Protein AF-A0AAD8EHU1-F1 (afdb_monomer)

Organism: Diploptera punctata (NCBI:txid6984)

Nearest PDB structures (foldseek):
  8otz-assembly1_DQ  TM=2.395E-01  e=2.521E+00  Bos taurus
  8iyj-assembly1_R4  TM=2.703E-01  e=5.498E+00  Mus musculus

Solvent-accessible surface area (backbone atoms only — not comparable to full-atom values): 14787 Å² total; per-residue (Å²): 110,66,68,57,54,54,51,50,50,51,51,48,40,50,49,54,50,50,48,50,65,75,42,40,70,58,56,51,46,49,50,48,58,62,65,72,56,69,76,79,88,59,89,48,67,70,60,44,51,51,47,53,50,53,45,51,51,50,52,50,51,49,53,51,51,47,49,50,53,51,50,52,52,51,51,53,51,49,51,61,66,43,48,40,54,51,52,50,49,52,50,61,68,64,50,81,55,93,70,57,73,71,54,58,75,69,57,84,59,81,74,90,55,62,96,64,98,73,92,64,103,58,76,53,85,42,87,66,48,32,61,53,54,51,52,49,51,53,52,53,50,51,51,50,50,51,53,40,50,53,52,51,45,54,52,52,50,52,54,49,53,51,51,46,53,50,51,46,52,51,55,51,49,55,50,50,51,50,53,52,52,52,51,52,52,53,51,51,55,51,50,56,47,52,57,51,56,54,54,56,55,60,75,68,58,89,67,80,97,78,78,90,76,84,91,78,85,82,77,86,59,80,46,74,60,60,59,49,47,54,50,48,51,54,49,51,54,49,50,52,49,49,54,48,52,51,49,51,53,50,64,71,73,107

Mean predicted aligned error: 14.24 Å

Foldseek 3Di:
DVQVVVVVVLVVLVVLLVVCVVCVVVLVVLVCLLPVDPDQPDPDPVLVVVLVVLVVVLVVVLVVVLVVLVVVLVVVLVCLLCVLVVVVVVVVVVCVPPPCPVVVVVPPDQDSRASDRDDDPDDCVDPPSVVVVRVVVSVVVVVSSVSSSVSVSSVVVSVSSLVSLVVSLVSLVVVLVVVVVVVVVVVVVVVVVVVVVVVVCVVVPPDDDDDDDPPPDPPPDPPPVNVVVVNVVSVVSSVVSVVSSVVSVVSSVD

Sequence (254 aa):
MEDLFLTLGFVMCYWEGAYMKIKKEHVWRIFGILDSKPLPNVRNNKLKEIHIKDIKEVMSQCKFISWFIFLSVNVGTLMWAIFPLVNLTIHKFSENSEQEDDELRKANKPWPYLMYIIWVPYDATTMPMYAVTYAIQVLVYFTASLYNTASNIVFINLILHATGKFKIVESSFLFIEEILRRNKSTYGRKMDKIYRDEEISIEDGENDLNNRIDMQNIDDFPSNEEISIDKRIANTEMEHFLIECIKQHQEAIA

Radius of gyration: 35.66 Å; Cα contacts (8 Å, |Δi|>4): 72; chains: 1; bounding box: 83×34×109 Å

InterPro domains:
  IPR004117 Olfactory receptor, insect [PF02949] (2-252)
  IPR004117 Olfactory receptor, insect [PTHR21137] (7-252)

Structure (mmCIF, N/CA/C/O backbone):
data_AF-A0AAD8EHU1-F1
#
_entry.id   AF-A0AAD8EHU1-F1
#
loop_
_atom_site.group_PDB
_atom_site.id
_atom_site.type_symbol
_atom_site.label_atom_id
_atom_site.label_alt_id
_atom_site.label_comp_id
_atom_site.label_asym_id
_atom_site.label_entity_id
_atom_site.label_seq_id
_atom_site.pdbx_PDB_ins_code
_atom_site.Cartn_x
_atom_site.Cartn_y
_atom_site.Cartn_z
_atom_site.occupancy
_atom_site.B_iso_or_equiv
_atom_site.auth_seq_id
_atom_site.auth_comp_id
_atom_site.auth_asym_id
_atom_site.auth_atom_id
_atom_site.pdbx_PDB_model_num
ATOM 1 N N . MET A 1 1 ? 26.499 -9.600 -8.992 1.00 66.25 1 MET A N 1
ATOM 2 C CA . MET A 1 1 ? 25.657 -9.626 -7.769 1.00 66.25 1 MET A CA 1
ATOM 3 C C . MET A 1 1 ? 24.459 -8.696 -7.903 1.00 66.25 1 MET A C 1
ATOM 5 O O . MET A 1 1 ? 23.374 -9.096 -7.506 1.00 66.25 1 MET A O 1
ATOM 9 N N . GLU A 1 2 ? 24.623 -7.517 -8.502 1.00 73.44 2 GLU A N 1
ATOM 10 C CA . GLU A 1 2 ? 23.536 -6.553 -8.749 1.00 73.44 2 GLU A CA 1
ATOM 11 C C . GLU A 1 2 ? 22.376 -7.147 -9.569 1.00 73.44 2 GLU A C 1
ATOM 13 O O . GLU A 1 2 ? 21.223 -7.048 -9.152 1.00 73.44 2 GLU A O 1
ATOM 18 N N . ASP A 1 3 ? 22.674 -7.893 -10.638 1.00 78.44 3 ASP A N 1
ATOM 19 C CA . ASP A 1 3 ? 21.645 -8.551 -11.462 1.00 78.44 3 ASP A CA 1
ATOM 20 C C . ASP A 1 3 ? 20.794 -9.563 -10.681 1.00 78.44 3 ASP A C 1
ATOM 22 O O . ASP A 1 3 ? 19.592 -9.688 -10.914 1.00 78.44 3 ASP A O 1
ATOM 26 N N . LEU A 1 4 ? 21.398 -10.273 -9.719 1.00 83.69 4 LEU A N 1
ATOM 27 C CA . LEU A 1 4 ? 20.685 -11.238 -8.880 1.00 83.69 4 LEU A CA 1
ATOM 28 C C . LEU A 1 4 ? 19.693 -10.523 -7.959 1.00 83.69 4 LEU A C 1
ATOM 30 O O . LEU A 1 4 ? 18.564 -10.980 -7.805 1.00 83.69 4 LEU A O 1
ATOM 34 N N . PHE A 1 5 ? 20.105 -9.394 -7.377 1.00 83.19 5 PHE A N 1
ATOM 35 C CA . PHE A 1 5 ? 19.251 -8.591 -6.508 1.00 83.19 5 PHE A CA 1
ATOM 36 C C . PHE A 1 5 ? 18.060 -8.006 -7.277 1.00 83.19 5 PHE A C 1
ATOM 38 O O . PHE A 1 5 ? 16.921 -8.123 -6.826 1.00 83.19 5 PHE A O 1
ATOM 45 N N . LEU A 1 6 ? 18.301 -7.453 -8.470 1.00 81.75 6 LEU A N 1
ATOM 46 C CA . LEU A 1 6 ? 17.240 -6.919 -9.328 1.00 81.75 6 LEU A CA 1
ATOM 47 C C . LEU A 1 6 ? 16.272 -8.013 -9.786 1.00 81.75 6 LEU A C 1
ATOM 49 O O . LEU A 1 6 ? 15.057 -7.841 -9.694 1.00 81.75 6 LEU A O 1
ATOM 53 N N . THR 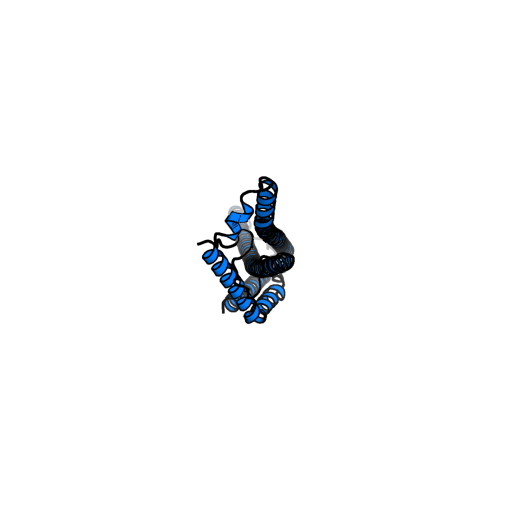A 1 7 ? 16.798 -9.160 -10.220 1.00 85.19 7 THR A N 1
ATOM 54 C CA . THR A 1 7 ? 15.973 -10.299 -10.645 1.00 85.19 7 THR A CA 1
ATOM 55 C C . THR A 1 7 ? 15.109 -10.810 -9.496 1.00 85.19 7 THR A C 1
ATOM 57 O O . THR A 1 7 ? 13.912 -11.026 -9.676 1.00 85.19 7 THR A O 1
ATOM 60 N N . LEU A 1 8 ? 15.682 -10.949 -8.296 1.00 87.62 8 LEU A N 1
ATOM 61 C CA . LEU A 1 8 ? 14.935 -11.347 -7.105 1.00 87.62 8 LEU A CA 1
ATOM 62 C C . LEU A 1 8 ? 13.839 -10.328 -6.765 1.00 87.62 8 LEU A C 1
ATOM 64 O O . LEU A 1 8 ? 12.710 -10.725 -6.484 1.00 87.62 8 LEU A O 1
ATOM 68 N N . GLY A 1 9 ? 14.146 -9.031 -6.852 1.00 85.56 9 GLY A N 1
ATOM 69 C CA . GLY A 1 9 ? 13.176 -7.956 -6.646 1.00 85.56 9 GLY A CA 1
ATOM 70 C C . GLY A 1 9 ? 11.991 -8.039 -7.611 1.00 85.56 9 GLY A C 1
ATOM 71 O O . GLY A 1 9 ? 10.842 -7.940 -7.182 1.00 85.56 9 GLY A O 1
ATOM 72 N N . PHE A 1 10 ? 12.240 -8.304 -8.896 1.00 84.38 10 PHE A N 1
ATOM 73 C CA . PHE A 1 10 ? 11.170 -8.507 -9.877 1.00 84.38 10 PHE A CA 1
ATOM 74 C C . PHE A 1 10 ? 10.346 -9.761 -9.615 1.00 84.38 10 PHE A C 1
ATOM 76 O O . PHE A 1 10 ? 9.123 -9.714 -9.739 1.00 84.38 10 PHE A O 1
ATOM 83 N N . VAL A 1 11 ? 10.993 -10.867 -9.241 1.00 89.06 11 VAL A N 1
ATOM 84 C CA . VAL A 1 11 ? 10.292 -12.106 -8.881 1.00 89.06 11 VAL A CA 1
ATOM 85 C C . VAL A 1 11 ? 9.389 -11.871 -7.671 1.00 89.06 11 VAL A C 1
ATOM 87 O O . VAL A 1 11 ? 8.236 -12.292 -7.704 1.00 89.06 11 VAL A O 1
ATOM 90 N N . MET A 1 12 ? 9.861 -11.149 -6.650 1.00 88.00 12 MET A N 1
ATOM 91 C CA . MET A 1 12 ? 9.038 -10.773 -5.496 1.00 88.00 12 MET A CA 1
ATOM 92 C C . MET A 1 12 ? 7.858 -9.886 -5.904 1.00 88.00 12 MET A C 1
ATOM 94 O O . MET A 1 12 ? 6.721 -10.231 -5.598 1.00 88.00 12 MET A O 1
ATOM 98 N N . CYS A 1 13 ? 8.093 -8.824 -6.685 1.00 86.00 13 CYS A N 1
ATOM 99 C CA . CYS A 1 13 ? 7.019 -7.945 -7.161 1.00 86.00 13 CYS A CA 1
ATOM 100 C C . CYS A 1 13 ? 5.973 -8.710 -7.990 1.00 86.00 13 CYS A C 1
ATOM 102 O O . CYS A 1 13 ? 4.770 -8.480 -7.864 1.00 86.00 13 CYS A O 1
ATOM 104 N N . TYR A 1 14 ? 6.419 -9.632 -8.850 1.00 87.56 14 TYR A N 1
ATOM 105 C CA . TYR A 1 14 ? 5.526 -10.462 -9.655 1.00 87.56 14 TYR A CA 1
ATOM 106 C C . TYR A 1 14 ? 4.741 -11.448 -8.788 1.00 87.56 14 TYR A C 1
ATOM 108 O O . TYR A 1 14 ? 3.546 -11.638 -9.007 1.00 87.56 14 TYR A O 1
ATOM 116 N N . TRP A 1 15 ? 5.391 -12.052 -7.793 1.00 91.88 15 TRP A N 1
ATOM 117 C CA . TRP A 1 15 ? 4.756 -12.965 -6.849 1.00 91.88 15 TRP A CA 1
ATOM 118 C C . TRP A 1 15 ? 3.677 -12.264 -6.020 1.00 91.88 15 TRP A C 1
ATOM 120 O O . TRP A 1 15 ? 2.547 -12.746 -5.954 1.00 91.88 15 TRP A O 1
ATOM 130 N N . GLU A 1 16 ? 3.988 -11.098 -5.453 1.00 87.75 16 GLU A N 1
ATOM 131 C CA . GLU A 1 16 ? 3.037 -10.251 -4.724 1.00 87.75 16 GLU A CA 1
ATOM 132 C C . GLU A 1 16 ? 1.873 -9.835 -5.626 1.00 87.75 16 GLU A C 1
ATOM 134 O O . GLU A 1 16 ? 0.705 -9.933 -5.239 1.00 87.75 16 GLU A O 1
ATOM 139 N N . GLY A 1 17 ? 2.178 -9.454 -6.870 1.00 85.69 17 GLY A N 1
ATOM 140 C CA . GLY A 1 17 ? 1.161 -9.084 -7.840 1.00 85.69 17 GLY A CA 1
ATOM 141 C C . GLY A 1 17 ? 0.232 -10.230 -8.227 1.00 85.69 17 GLY A C 1
ATOM 142 O O . GLY A 1 17 ? -0.993 -10.076 -8.257 1.00 85.69 17 GLY A O 1
ATOM 143 N N . ALA A 1 18 ? 0.798 -11.410 -8.467 1.00 89.00 18 ALA A N 1
ATOM 144 C CA . ALA A 1 18 ? 0.040 -12.622 -8.738 1.00 89.00 18 ALA A CA 1
ATOM 145 C C . ALA A 1 18 ? -0.820 -13.018 -7.531 1.00 89.00 18 ALA A C 1
ATOM 147 O O . ALA A 1 18 ? -2.002 -13.325 -7.700 1.00 89.00 18 ALA A O 1
ATOM 148 N N . TYR A 1 19 ? -0.266 -12.945 -6.319 1.00 90.31 19 TYR A N 1
ATOM 149 C CA . TYR A 1 19 ? -0.981 -13.235 -5.081 1.00 90.31 19 TYR A CA 1
ATOM 150 C C . TYR A 1 19 ? -2.199 -12.321 -4.905 1.00 90.31 19 TYR A C 1
ATOM 152 O O . TYR A 1 19 ? -3.320 -12.812 -4.741 1.00 90.31 19 TYR A O 1
ATOM 160 N N . MET A 1 20 ? -2.010 -11.004 -5.037 1.00 87.06 20 MET A N 1
ATOM 161 C CA . MET A 1 20 ? -3.095 -10.022 -4.935 1.00 87.06 20 MET A CA 1
ATOM 162 C C . MET A 1 20 ? -4.161 -10.230 -6.009 1.00 87.06 20 MET A C 1
ATOM 164 O O . MET A 1 20 ? -5.355 -10.134 -5.726 1.00 87.06 20 MET A O 1
ATOM 168 N N . LYS A 1 21 ? -3.762 -10.584 -7.235 1.00 88.12 21 LYS A N 1
ATOM 169 C CA . LYS A 1 21 ? -4.704 -10.873 -8.322 1.00 88.12 21 LYS A CA 1
ATOM 170 C C . LYS A 1 21 ? -5.530 -12.135 -8.057 1.00 88.12 21 LYS A C 1
ATOM 172 O O . LYS A 1 21 ? -6.737 -12.120 -8.296 1.00 88.12 21 LYS A O 1
ATOM 177 N N . ILE A 1 22 ? -4.905 -13.202 -7.554 1.00 93.56 22 ILE A N 1
ATOM 178 C CA . ILE A 1 22 ? -5.574 -14.474 -7.229 1.00 93.56 22 ILE A CA 1
ATOM 179 C C . ILE A 1 22 ? -6.527 -14.296 -6.043 1.00 93.56 22 ILE A C 1
ATOM 181 O O . ILE A 1 22 ? -7.642 -14.814 -6.056 1.00 93.56 22 ILE A O 1
ATOM 185 N N . LYS A 1 23 ? -6.110 -13.546 -5.019 1.00 91.00 23 LYS A N 1
ATOM 186 C CA . LYS A 1 23 ? -6.864 -13.368 -3.772 1.00 91.00 23 LYS A CA 1
ATOM 187 C C . LYS A 1 23 ? -7.695 -12.086 -3.726 1.00 91.00 23 LYS A C 1
ATOM 189 O O . LYS A 1 23 ? -8.246 -11.778 -2.671 1.00 91.00 23 LYS A O 1
ATOM 194 N N . LYS A 1 24 ? -7.864 -11.376 -4.849 1.00 89.19 24 LYS A N 1
ATOM 195 C CA . LYS A 1 24 ? -8.581 -10.088 -4.902 1.00 89.19 24 LYS A CA 1
ATOM 196 C C . LYS A 1 24 ? -9.949 -10.139 -4.229 1.00 89.19 24 LYS A C 1
ATOM 198 O O . LYS A 1 24 ? -10.258 -9.277 -3.422 1.00 89.19 24 LYS A O 1
ATOM 203 N N . GLU A 1 25 ? -10.738 -11.176 -4.504 1.00 90.50 25 GLU A N 1
ATOM 204 C CA . GLU A 1 25 ? -12.093 -11.321 -3.956 1.00 90.50 25 GLU A CA 1
ATOM 205 C C . GLU A 1 25 ? -12.078 -11.477 -2.435 1.00 90.50 25 GLU A C 1
ATOM 207 O O . GLU A 1 25 ? -12.954 -10.972 -1.741 1.00 90.50 25 GLU A O 1
ATOM 212 N N . HIS A 1 26 ? -11.063 -12.158 -1.904 1.00 87.94 26 HIS A N 1
ATOM 213 C CA . HIS A 1 26 ? -10.903 -12.347 -0.470 1.00 87.94 26 HIS A CA 1
ATOM 214 C C . HIS A 1 26 ? -10.460 -11.044 0.208 1.00 87.94 26 HIS A C 1
ATOM 216 O O . HIS A 1 26 ? -11.061 -10.647 1.200 1.00 87.94 26 HIS A O 1
ATOM 222 N N . VAL A 1 27 ? -9.505 -10.317 -0.383 1.00 84.31 27 VAL A N 1
ATOM 223 C CA . VAL A 1 27 ? -9.085 -8.989 0.103 1.00 84.31 27 VAL A CA 1
ATOM 224 C C . VAL A 1 27 ? -10.258 -8.004 0.093 1.00 84.31 27 VAL A C 1
ATOM 226 O O . VAL A 1 27 ? -10.516 -7.345 1.097 1.00 84.31 27 VAL A O 1
ATOM 229 N N . TRP A 1 28 ? -11.021 -7.941 -1.001 1.00 86.44 28 TRP A N 1
ATOM 230 C CA . TRP A 1 28 ? -12.207 -7.085 -1.093 1.00 86.44 28 TRP A CA 1
ATOM 231 C C . TRP A 1 28 ? -13.301 -7.486 -0.108 1.00 86.44 28 TRP A C 1
ATOM 233 O O . TRP A 1 28 ? -13.955 -6.614 0.458 1.00 86.44 28 TRP A O 1
ATOM 243 N N . ARG A 1 29 ? -13.477 -8.785 0.150 1.00 87.06 29 ARG A N 1
ATOM 244 C CA . ARG A 1 29 ? -14.388 -9.263 1.192 1.00 87.06 29 ARG A CA 1
ATOM 245 C C . ARG A 1 29 ? -13.943 -8.797 2.575 1.00 87.06 29 ARG A C 1
ATOM 247 O O . ARG A 1 29 ? -14.788 -8.318 3.321 1.00 87.06 29 ARG A O 1
ATOM 254 N N . ILE A 1 30 ? -12.651 -8.885 2.901 1.00 83.75 30 ILE A N 1
ATOM 255 C CA . ILE A 1 30 ? -12.111 -8.383 4.174 1.00 83.75 30 ILE A CA 1
ATOM 256 C C . ILE A 1 30 ? -12.377 -6.881 4.302 1.00 83.75 30 ILE A C 1
ATOM 258 O O . ILE A 1 30 ? -12.890 -6.453 5.332 1.00 83.75 30 ILE A O 1
ATOM 262 N N . PHE A 1 31 ? -12.119 -6.094 3.253 1.00 82.62 31 PHE A N 1
ATOM 263 C CA . PHE A 1 31 ? -12.470 -4.668 3.237 1.00 82.62 31 PHE A CA 1
ATOM 264 C C . PHE A 1 31 ? -13.962 -4.440 3.461 1.00 82.62 31 PHE A C 1
ATOM 266 O O . PHE A 1 31 ? -14.334 -3.640 4.313 1.00 82.62 31 PHE A O 1
ATOM 273 N N . GLY A 1 32 ? -14.816 -5.185 2.759 1.00 81.38 32 GLY A N 1
ATOM 274 C CA . GLY A 1 32 ? -16.263 -5.113 2.935 1.00 81.38 32 GLY A CA 1
ATOM 275 C C . GLY A 1 32 ? -16.691 -5.436 4.367 1.00 81.38 32 GLY A C 1
ATOM 276 O O . GLY A 1 32 ? -17.541 -4.748 4.921 1.00 81.38 32 GLY A O 1
ATOM 277 N N . ILE A 1 33 ? -16.080 -6.432 5.009 1.00 80.06 33 ILE A N 1
ATOM 278 C CA . ILE A 1 33 ? -16.345 -6.791 6.409 1.00 80.06 33 ILE A CA 1
ATOM 279 C C . ILE A 1 33 ? -15.858 -5.692 7.369 1.00 80.06 33 ILE A C 1
ATOM 281 O O . ILE A 1 33 ? -16.547 -5.392 8.348 1.00 80.06 33 ILE A O 1
ATOM 285 N N . LEU A 1 34 ? -14.703 -5.081 7.090 1.00 74.31 34 LEU A N 1
ATOM 286 C CA . LEU A 1 34 ? -14.130 -3.993 7.888 1.00 74.31 34 LEU A CA 1
ATOM 287 C C . LEU A 1 34 ? -14.968 -2.706 7.818 1.00 74.31 34 LEU A C 1
ATOM 289 O O . LEU A 1 34 ? -15.152 -2.050 8.849 1.00 74.31 34 LEU A O 1
ATOM 293 N N . ASP A 1 35 ? -15.472 -2.365 6.628 1.00 75.69 35 ASP A N 1
ATOM 294 C CA . ASP A 1 35 ? -16.268 -1.154 6.377 1.00 75.69 35 ASP A CA 1
ATOM 295 C C . ASP A 1 35 ? -17.745 -1.321 6.755 1.00 75.69 35 ASP A C 1
ATOM 297 O O . ASP A 1 35 ? -18.360 -0.391 7.274 1.00 75.69 35 ASP A O 1
ATOM 301 N N . SER A 1 36 ? -18.333 -2.500 6.527 1.00 73.19 36 SER A N 1
ATOM 302 C CA . SER A 1 36 ? -19.779 -2.723 6.714 1.00 73.19 36 SER A CA 1
ATOM 303 C C . SER A 1 36 ? -20.244 -2.696 8.165 1.00 73.19 36 SER A C 1
ATOM 305 O O . SER A 1 36 ? -21.441 -2.542 8.406 1.00 73.19 36 SER A O 1
ATOM 307 N N . LYS A 1 37 ? -19.336 -2.834 9.139 1.00 64.81 37 LYS A N 1
ATOM 308 C CA . LYS A 1 37 ? -19.695 -2.757 10.558 1.00 64.81 37 LYS A CA 1
ATOM 309 C C . LYS A 1 37 ? -19.329 -1.386 11.117 1.00 64.81 37 LYS A C 1
ATOM 311 O O . LYS A 1 37 ? -18.161 -1.165 11.481 1.00 64.81 37 LYS A O 1
ATOM 316 N N . PRO A 1 38 ? -20.306 -0.455 11.183 1.00 58.25 38 PRO A N 1
ATOM 317 C CA . PRO A 1 38 ? -20.104 0.808 11.866 1.00 58.25 38 PRO A CA 1
ATOM 318 C C . PRO A 1 38 ? -19.718 0.542 13.322 1.00 58.25 38 PRO A C 1
ATOM 320 O O . PRO A 1 38 ? -19.962 -0.533 13.870 1.00 58.25 38 PRO A O 1
ATOM 323 N N . LEU A 1 39 ? -19.062 1.537 13.917 1.00 63.78 39 LEU A N 1
ATOM 324 C CA . LEU A 1 39 ? -18.759 1.596 15.344 1.00 63.78 39 LEU A CA 1
ATOM 325 C C . LEU A 1 39 ? -19.899 1.005 16.189 1.00 63.78 39 LEU A C 1
ATOM 327 O O . LEU A 1 39 ? -21.061 1.258 15.852 1.00 63.78 39 LEU A O 1
ATOM 331 N N . PRO A 1 40 ? -19.593 0.282 17.285 1.00 62.59 40 PRO A N 1
ATOM 332 C CA . PRO A 1 40 ? -20.627 -0.183 18.200 1.00 62.59 40 PRO A CA 1
ATOM 333 C C . PRO A 1 40 ? -21.532 1.000 18.554 1.00 62.59 40 PRO A C 1
ATOM 335 O O . PRO A 1 40 ? -21.045 2.124 18.731 1.00 62.59 40 PRO A O 1
ATOM 338 N N . ASN A 1 41 ? -22.848 0.778 18.559 1.00 61.44 41 ASN A N 1
ATOM 339 C CA . ASN A 1 41 ? -23.828 1.832 18.807 1.00 61.44 41 ASN A CA 1
ATOM 340 C C . ASN A 1 41 ? -23.795 2.213 20.287 1.00 61.44 41 ASN A C 1
ATOM 342 O O . ASN A 1 41 ? -24.628 1.806 21.086 1.00 61.44 41 ASN A O 1
ATOM 346 N N . VAL A 1 42 ? -22.776 2.972 20.666 1.00 66.69 42 VAL A N 1
ATOM 347 C CA . VAL A 1 42 ? -22.577 3.381 22.043 1.00 66.69 42 VAL A CA 1
ATOM 348 C C . VAL A 1 42 ? -23.609 4.454 22.381 1.00 66.69 42 VAL A C 1
ATOM 350 O O . VAL A 1 42 ? -23.555 5.568 21.857 1.00 66.69 42 VAL A O 1
ATOM 353 N N . ARG A 1 43 ? -24.522 4.136 23.308 1.00 67.00 43 ARG A N 1
ATOM 354 C CA . ARG A 1 43 ? -25.561 5.064 23.799 1.00 67.00 43 ARG A CA 1
ATOM 355 C C . ARG A 1 43 ? -24.986 6.323 24.462 1.00 67.00 43 ARG A C 1
ATOM 357 O O . ARG A 1 43 ? -25.656 7.345 24.565 1.00 67.00 43 ARG A O 1
ATOM 364 N N . ASN A 1 44 ? -23.738 6.259 24.924 1.00 75.12 44 ASN A N 1
ATOM 365 C CA . ASN A 1 44 ? -23.049 7.374 25.558 1.00 75.12 44 ASN A CA 1
ATOM 366 C C . ASN A 1 44 ? -22.381 8.301 24.523 1.00 75.12 44 ASN A C 1
ATOM 368 O O . ASN A 1 44 ? -21.350 7.958 23.939 1.00 75.12 44 ASN A O 1
ATOM 372 N N . ASN A 1 45 ? -22.926 9.512 24.366 1.00 79.19 45 ASN A N 1
ATOM 373 C CA . ASN A 1 45 ? -22.404 10.535 23.451 1.00 79.19 45 ASN A CA 1
ATOM 374 C C . ASN A 1 45 ? -20.921 10.869 23.689 1.00 79.19 45 ASN A C 1
ATOM 376 O O . ASN A 1 45 ? -20.191 11.096 22.727 1.00 79.19 45 ASN A O 1
ATOM 380 N N . LYS A 1 46 ? -20.451 10.836 24.944 1.00 76.50 46 LYS A N 1
ATOM 381 C CA . LYS A 1 46 ? -19.050 11.132 25.278 1.00 76.50 46 LYS A CA 1
ATOM 382 C C . LYS A 1 46 ? -18.100 10.051 24.760 1.00 76.50 46 LYS A C 1
ATOM 384 O O . LYS A 1 46 ? -17.037 10.363 24.236 1.00 76.50 46 LYS A O 1
ATOM 389 N N . LEU A 1 47 ? -18.487 8.781 24.873 1.00 74.44 47 LEU A N 1
ATOM 390 C CA . LEU A 1 47 ? -17.684 7.664 24.370 1.00 74.44 47 LEU A CA 1
ATOM 391 C C . LEU A 1 47 ? -17.720 7.602 22.830 1.00 74.44 47 LEU A C 1
ATOM 393 O O . LEU A 1 47 ? -16.704 7.331 22.194 1.00 74.44 47 LEU A O 1
ATOM 397 N N . LYS A 1 48 ? -18.851 7.974 22.217 1.00 79.31 48 LYS A N 1
ATOM 398 C CA . LYS A 1 48 ? -18.961 8.141 20.760 1.00 79.31 48 LYS A CA 1
ATOM 399 C C . LYS A 1 48 ? -18.012 9.218 20.217 1.00 79.31 48 LYS A C 1
ATOM 401 O O . LYS A 1 48 ? -17.372 8.991 19.192 1.00 79.31 48 LYS A O 1
ATOM 406 N N . GLU A 1 49 ? -17.890 10.363 20.891 1.00 83.56 49 GLU A N 1
ATOM 407 C CA . GLU A 1 49 ? -16.932 11.414 20.509 1.00 83.56 49 GLU A CA 1
ATOM 408 C C . GLU A 1 49 ? -15.478 10.935 20.585 1.00 83.56 49 GLU A C 1
ATOM 410 O O . GLU A 1 49 ? -14.703 11.207 19.666 1.00 83.56 49 GLU A O 1
ATOM 415 N N . ILE A 1 50 ? -15.121 10.184 21.635 1.00 79.50 50 ILE A N 1
ATOM 416 C CA . ILE A 1 50 ? -13.784 9.588 21.784 1.00 79.50 50 ILE A CA 1
ATOM 417 C C . ILE A 1 50 ? -13.497 8.641 20.612 1.00 79.50 50 ILE A C 1
ATOM 419 O O . ILE A 1 50 ? -12.495 8.813 19.924 1.00 79.50 50 ILE A O 1
ATOM 423 N N . HIS A 1 51 ? -14.419 7.728 20.291 1.00 81.19 51 HIS A N 1
ATOM 424 C CA . HIS A 1 51 ? -14.243 6.792 19.174 1.00 81.19 51 HIS A CA 1
ATOM 425 C C . HIS A 1 51 ? -14.106 7.489 17.814 1.00 81.19 51 HIS A C 1
ATOM 427 O O . HIS A 1 51 ? -13.263 7.106 17.002 1.00 81.19 51 HIS A O 1
ATOM 433 N N . ILE A 1 52 ? -14.916 8.521 17.547 1.00 81.94 52 ILE A N 1
ATOM 434 C CA . ILE A 1 52 ? -14.822 9.295 16.299 1.00 81.94 52 ILE A CA 1
ATOM 435 C C . ILE A 1 52 ? -13.468 10.002 16.209 1.00 81.94 52 ILE A C 1
ATOM 437 O O . ILE A 1 52 ? -12.860 10.025 15.136 1.00 81.94 52 ILE A O 1
ATOM 441 N N . LYS A 1 53 ? -12.990 10.572 17.321 1.00 86.19 53 LYS A N 1
ATOM 442 C CA . LYS A 1 53 ? -11.685 11.231 17.379 1.00 86.19 53 LYS A CA 1
ATOM 443 C C . LYS A 1 53 ? -10.553 10.240 17.105 1.00 86.19 53 LYS A C 1
ATOM 445 O O . LYS A 1 53 ? -9.710 10.533 16.260 1.00 86.19 53 LYS A O 1
ATOM 450 N N . ASP A 1 54 ? -10.585 9.071 17.738 1.00 82.62 54 ASP A N 1
ATOM 451 C CA . ASP A 1 54 ? -9.572 8.026 17.566 1.00 82.62 54 ASP A CA 1
ATOM 452 C C . ASP A 1 54 ? -9.535 7.510 16.123 1.00 82.62 54 ASP A C 1
ATOM 454 O O . ASP A 1 54 ? -8.463 7.406 15.526 1.00 82.62 54 ASP A O 1
ATOM 458 N N . ILE A 1 55 ? -10.697 7.271 15.503 1.00 82.50 55 ILE A N 1
ATOM 459 C CA . ILE A 1 55 ? -10.754 6.869 14.090 1.00 82.50 55 ILE A CA 1
ATOM 460 C C . ILE A 1 55 ? -10.231 7.972 13.183 1.00 82.50 55 ILE A C 1
ATOM 462 O O . ILE A 1 55 ? -9.477 7.693 12.255 1.00 82.50 55 ILE A O 1
ATOM 466 N N . LYS A 1 56 ? -10.630 9.227 13.413 1.00 85.62 56 LYS A N 1
ATOM 467 C CA . LYS A 1 56 ? -10.187 10.346 12.578 1.00 85.62 56 LYS A CA 1
ATOM 468 C C . LYS A 1 56 ? -8.672 10.518 12.646 1.00 85.62 56 LYS A C 1
ATOM 470 O O . LYS A 1 56 ? -8.055 10.755 11.609 1.00 85.62 56 LYS A O 1
ATOM 475 N N . GLU A 1 57 ? -8.090 10.351 13.829 1.00 87.50 57 GLU A N 1
ATOM 476 C CA . GLU A 1 57 ? -6.643 10.366 14.029 1.00 87.50 57 GLU A CA 1
ATOM 477 C C . GLU A 1 57 ? -5.969 9.220 13.265 1.00 87.50 57 GLU A C 1
ATOM 479 O O . GLU A 1 57 ? -5.080 9.461 12.449 1.00 87.50 57 GLU A O 1
ATOM 484 N N . VAL A 1 58 ? -6.456 7.986 13.429 1.00 82.75 58 VAL A N 1
ATOM 485 C CA . VAL A 1 58 ? -5.925 6.806 12.725 1.00 82.75 58 VAL A CA 1
ATOM 486 C C . VAL A 1 58 ? -6.043 6.954 11.204 1.00 82.75 58 VAL A C 1
ATOM 488 O O . VAL A 1 58 ? -5.089 6.669 10.484 1.00 82.75 58 VAL A O 1
ATOM 491 N N . MET A 1 59 ? -7.166 7.459 10.689 1.00 82.56 59 MET A N 1
ATOM 492 C CA . MET A 1 59 ? -7.351 7.718 9.256 1.00 82.56 59 MET A CA 1
ATOM 493 C C . MET A 1 59 ? -6.435 8.831 8.736 1.00 82.56 59 MET A C 1
ATOM 495 O O . MET A 1 59 ? -5.963 8.762 7.601 1.00 82.56 59 MET A O 1
ATOM 499 N N . SER A 1 60 ? -6.191 9.870 9.536 1.00 88.44 60 SER A N 1
ATOM 500 C CA . SER A 1 60 ? -5.262 10.944 9.177 1.00 88.44 60 SER A CA 1
ATOM 501 C C . SER A 1 60 ? -3.836 10.403 9.061 1.00 88.44 60 SER A C 1
ATOM 503 O O . SER A 1 60 ? -3.174 10.597 8.038 1.00 88.44 60 SER A O 1
ATOM 505 N N . GLN A 1 61 ? -3.405 9.625 10.057 1.00 87.00 61 GLN A N 1
ATOM 506 C CA . GLN A 1 61 ? -2.106 8.952 10.059 1.00 87.00 61 GLN A CA 1
ATOM 507 C C . GLN A 1 61 ? -1.979 7.957 8.899 1.00 87.00 61 GLN A C 1
ATOM 509 O O . GLN A 1 61 ? -0.955 7.932 8.227 1.00 87.00 61 GLN A O 1
ATOM 514 N N . CYS A 1 62 ? -3.040 7.209 8.592 1.00 84.19 62 CYS A N 1
ATOM 515 C CA . CYS A 1 62 ? -3.118 6.293 7.453 1.00 84.19 62 CYS A CA 1
ATOM 516 C C . CYS A 1 62 ? -2.846 6.997 6.121 1.00 84.19 62 CYS A C 1
ATOM 518 O O . CYS A 1 62 ? -2.016 6.544 5.327 1.00 84.19 62 CYS A O 1
ATOM 520 N N . LYS A 1 63 ? -3.507 8.137 5.891 1.00 87.44 63 LYS A N 1
ATOM 521 C CA . LYS A 1 63 ? -3.314 8.946 4.682 1.00 87.44 63 LYS A CA 1
ATOM 522 C C . LYS A 1 63 ? -1.904 9.513 4.608 1.00 87.44 63 LYS A C 1
ATOM 524 O O . LYS A 1 63 ? -1.293 9.453 3.545 1.00 87.44 63 LYS A O 1
ATOM 529 N N . PHE A 1 64 ? -1.387 10.023 5.724 1.00 91.31 64 PHE A N 1
ATOM 530 C CA . PHE A 1 64 ? -0.032 10.560 5.792 1.00 91.31 64 PHE A CA 1
ATOM 531 C C . PHE A 1 64 ? 1.021 9.483 5.496 1.00 91.31 64 PHE A C 1
ATOM 533 O O . PHE A 1 64 ? 1.870 9.686 4.634 1.00 91.31 64 PHE A O 1
ATOM 540 N N . ILE A 1 65 ? 0.923 8.316 6.142 1.00 89.56 65 ILE A N 1
ATOM 541 C CA . ILE A 1 65 ? 1.831 7.179 5.938 1.00 89.56 65 ILE A CA 1
ATOM 542 C C . ILE A 1 65 ? 1.744 6.669 4.498 1.00 89.56 65 ILE A C 1
ATOM 544 O O . ILE A 1 65 ? 2.773 6.507 3.849 1.00 89.56 65 ILE A O 1
ATOM 548 N N . SER A 1 66 ? 0.534 6.468 3.968 1.00 89.88 66 SER A N 1
ATOM 549 C CA . SER A 1 66 ? 0.340 6.008 2.585 1.00 89.88 66 SER A CA 1
ATOM 550 C C . SER A 1 66 ? 0.952 6.980 1.578 1.00 89.88 66 SER A C 1
ATOM 552 O O . SER A 1 66 ? 1.638 6.562 0.647 1.00 89.88 66 SER A O 1
ATOM 554 N N . TRP A 1 67 ? 0.739 8.284 1.778 1.00 92.50 67 TRP A N 1
ATOM 555 C CA . TRP A 1 67 ? 1.302 9.323 0.920 1.00 92.50 67 TRP A CA 1
ATOM 556 C C . TRP A 1 67 ? 2.828 9.389 1.025 1.00 92.50 67 TRP A C 1
ATOM 558 O O . TRP A 1 67 ? 3.505 9.497 0.006 1.00 92.50 67 TRP A O 1
ATOM 568 N N . PHE A 1 68 ? 3.376 9.260 2.235 1.00 94.06 68 PHE A N 1
ATOM 569 C CA . PHE A 1 68 ? 4.817 9.235 2.466 1.00 94.06 68 PHE A CA 1
ATOM 570 C C . PHE A 1 68 ? 5.487 8.027 1.799 1.00 94.06 68 PHE A C 1
ATOM 572 O O . PHE A 1 68 ? 6.482 8.198 1.097 1.00 94.06 68 PHE A O 1
ATOM 579 N N . ILE A 1 69 ? 4.923 6.824 1.957 1.00 91.06 69 ILE A N 1
ATOM 580 C CA . ILE A 1 69 ? 5.415 5.599 1.306 1.00 91.06 69 ILE A CA 1
ATOM 581 C C . ILE A 1 69 ? 5.357 5.757 -0.211 1.00 91.06 69 ILE A C 1
ATOM 583 O O . ILE A 1 69 ? 6.346 5.505 -0.897 1.00 91.06 69 ILE A O 1
ATOM 587 N N . PHE A 1 70 ? 4.223 6.229 -0.733 1.00 90.81 70 PHE A N 1
ATOM 588 C CA . PHE A 1 70 ? 4.062 6.467 -2.160 1.00 90.81 70 PHE A CA 1
ATOM 589 C C . PHE A 1 70 ? 5.121 7.442 -2.684 1.00 90.81 70 PHE A C 1
ATOM 591 O O . PHE A 1 70 ? 5.810 7.134 -3.655 1.00 90.81 70 PHE A O 1
ATOM 598 N N . LEU A 1 71 ? 5.305 8.590 -2.028 1.00 92.69 71 LEU A N 1
ATOM 599 C CA . LEU A 1 71 ? 6.297 9.582 -2.435 1.00 92.69 71 LEU A CA 1
ATOM 600 C C . LEU A 1 71 ? 7.721 9.020 -2.363 1.00 92.69 71 LEU A C 1
ATOM 602 O O . LEU A 1 71 ? 8.486 9.181 -3.309 1.00 92.69 71 LEU A O 1
ATOM 606 N N . SER A 1 72 ? 8.062 8.331 -1.274 1.00 93.62 72 SER A N 1
ATOM 607 C CA . SER A 1 72 ? 9.391 7.755 -1.059 1.00 93.62 72 SER A CA 1
ATOM 608 C C . SER A 1 72 ? 9.768 6.762 -2.162 1.00 93.62 72 SER A C 1
ATOM 610 O O . SER A 1 72 ? 10.842 6.885 -2.756 1.00 93.62 72 SER A O 1
ATOM 612 N N . VAL A 1 73 ? 8.867 5.836 -2.505 1.00 89.81 73 VAL A N 1
ATOM 613 C CA . VAL A 1 73 ? 9.125 4.837 -3.553 1.00 89.81 73 VAL A CA 1
ATOM 614 C C . VAL A 1 73 ? 9.188 5.482 -4.940 1.00 89.81 73 VAL A C 1
ATOM 616 O O . VAL A 1 73 ? 10.074 5.162 -5.733 1.00 89.81 73 VAL A O 1
ATOM 619 N N . ASN A 1 74 ? 8.308 6.440 -5.241 1.00 87.12 74 ASN A N 1
ATOM 620 C CA . ASN A 1 74 ? 8.327 7.126 -6.536 1.00 87.12 74 ASN A CA 1
ATOM 621 C C . ASN A 1 74 ? 9.587 7.989 -6.721 1.00 87.12 74 ASN A C 1
ATOM 623 O O . ASN A 1 74 ? 10.172 8.000 -7.799 1.00 87.12 74 ASN A O 1
ATOM 627 N N . VAL A 1 75 ? 10.067 8.668 -5.677 1.00 92.88 75 VAL A N 1
ATOM 628 C CA . VAL A 1 75 ? 11.329 9.424 -5.752 1.00 92.88 75 VAL A CA 1
ATOM 629 C C . VAL A 1 75 ? 12.515 8.481 -5.956 1.00 92.88 75 VAL A C 1
ATOM 631 O O . VAL A 1 75 ? 13.357 8.745 -6.812 1.00 92.88 75 VAL A O 1
ATOM 634 N N . GLY A 1 76 ? 12.559 7.360 -5.229 1.00 89.81 76 GLY A N 1
ATOM 635 C CA . GLY A 1 76 ? 13.613 6.356 -5.392 1.00 89.81 76 GLY A CA 1
ATOM 636 C C . GLY A 1 76 ? 13.643 5.751 -6.797 1.00 89.81 76 GLY A C 1
ATOM 637 O O . GLY A 1 76 ? 14.706 5.643 -7.404 1.00 89.81 76 GLY A O 1
ATOM 638 N N . THR A 1 77 ? 12.479 5.416 -7.357 1.00 87.94 77 THR A N 1
ATOM 639 C CA . THR A 1 77 ? 12.377 4.865 -8.720 1.00 87.94 77 THR A CA 1
ATOM 640 C C . THR A 1 77 ? 12.747 5.880 -9.795 1.00 87.94 77 THR A C 1
ATOM 642 O O . THR A 1 77 ? 13.469 5.524 -10.726 1.00 87.94 77 THR A O 1
ATOM 645 N N . LEU A 1 78 ? 12.326 7.142 -9.657 1.00 89.12 78 LEU A N 1
ATOM 646 C CA . LEU A 1 78 ? 12.725 8.219 -10.566 1.00 89.12 78 LEU A CA 1
ATOM 647 C C . LEU A 1 78 ? 14.229 8.480 -10.499 1.00 89.12 78 LEU A C 1
ATOM 649 O O . LEU A 1 78 ? 14.873 8.583 -11.538 1.00 89.12 78 LEU A O 1
ATOM 653 N N . MET A 1 79 ? 14.808 8.531 -9.297 1.00 91.31 79 MET A N 1
ATOM 654 C CA . MET A 1 79 ? 16.254 8.675 -9.118 1.00 91.31 79 MET A CA 1
ATOM 655 C C . MET A 1 79 ? 17.009 7.532 -9.807 1.00 91.31 79 MET A C 1
ATOM 657 O O . MET A 1 79 ? 17.981 7.777 -10.522 1.00 91.31 79 MET A O 1
ATOM 661 N N . TRP A 1 80 ? 16.524 6.298 -9.654 1.00 87.12 80 TRP A N 1
ATOM 662 C CA . TRP A 1 80 ? 17.125 5.121 -10.277 1.00 87.12 80 TRP A CA 1
ATOM 663 C C . TRP A 1 80 ? 16.975 5.119 -11.810 1.00 87.12 80 TRP A C 1
ATOM 665 O O . TRP A 1 80 ? 17.894 4.715 -12.511 1.00 87.12 80 TRP A O 1
ATOM 675 N N . ALA A 1 81 ? 15.875 5.654 -12.350 1.00 86.69 81 ALA A N 1
ATOM 676 C CA . ALA A 1 81 ? 15.684 5.846 -13.792 1.00 86.69 81 ALA A CA 1
ATOM 677 C C . ALA A 1 81 ? 16.502 7.017 -14.375 1.00 86.69 81 ALA A C 1
ATOM 679 O O . ALA A 1 81 ? 16.776 7.046 -15.572 1.00 86.69 81 ALA A O 1
ATOM 680 N N . ILE A 1 82 ? 16.883 8.003 -13.560 1.00 87.62 82 ILE A N 1
ATOM 681 C CA . ILE A 1 82 ? 17.694 9.150 -13.995 1.00 87.62 82 ILE A CA 1
ATOM 682 C C . ILE A 1 82 ? 19.190 8.812 -13.958 1.00 87.62 82 ILE A C 1
ATOM 684 O O . ILE A 1 82 ? 19.948 9.319 -14.785 1.00 87.62 82 ILE A O 1
ATOM 688 N N . PHE A 1 83 ? 19.626 7.939 -13.046 1.00 85.88 83 PHE A N 1
ATOM 689 C CA . PHE A 1 83 ? 21.040 7.616 -12.845 1.00 85.88 83 PHE A CA 1
ATOM 690 C C . PHE A 1 83 ? 21.776 7.160 -14.127 1.00 85.88 83 PHE A C 1
ATOM 692 O O . PHE A 1 83 ? 22.814 7.752 -14.435 1.00 85.88 83 PHE A O 1
ATOM 699 N N . PRO A 1 84 ? 21.252 6.222 -14.946 1.00 81.88 84 PRO A N 1
ATOM 700 C CA . PRO A 1 84 ? 21.904 5.823 -16.196 1.00 81.88 84 PRO A CA 1
ATOM 701 C C . PRO A 1 84 ? 21.977 6.962 -17.221 1.00 81.88 84 PRO A C 1
ATOM 703 O O . PRO A 1 84 ? 22.964 7.079 -17.944 1.00 81.88 84 PRO A O 1
ATOM 706 N N . LEU A 1 85 ? 20.964 7.839 -17.258 1.00 81.44 85 LEU A N 1
ATOM 707 C CA . LEU A 1 85 ? 20.927 8.995 -18.161 1.00 81.44 85 LEU A CA 1
ATOM 708 C C . LEU A 1 85 ? 21.963 10.049 -17.778 1.00 81.44 85 LEU A C 1
ATOM 710 O O . LEU A 1 85 ? 22.633 10.602 -18.650 1.00 81.44 85 LEU A O 1
ATOM 714 N N . VAL A 1 86 ? 22.111 10.321 -16.481 1.00 84.19 86 VAL A N 1
ATOM 715 C CA . VAL A 1 86 ? 23.139 11.237 -15.973 1.00 84.19 86 VAL A CA 1
ATOM 716 C C . VAL A 1 86 ? 24.523 10.662 -16.244 1.00 84.19 86 VAL A C 1
ATOM 718 O O . VAL A 1 86 ? 25.372 11.382 -16.760 1.00 84.19 86 VAL A O 1
ATOM 721 N N . ASN A 1 87 ? 24.728 9.365 -15.993 1.00 79.62 87 ASN A N 1
ATOM 722 C CA . ASN A 1 87 ? 25.997 8.699 -16.273 1.00 79.62 87 ASN A CA 1
ATOM 723 C C . ASN A 1 87 ? 26.363 8.770 -17.768 1.00 79.62 87 ASN A C 1
ATOM 725 O O . ASN A 1 87 ? 27.479 9.147 -18.116 1.00 79.62 87 ASN A O 1
ATOM 729 N N . LEU A 1 88 ? 25.397 8.515 -18.659 1.00 75.06 88 LEU A N 1
ATOM 730 C CA . LEU A 1 88 ? 25.574 8.662 -20.108 1.00 75.06 88 LEU A CA 1
ATOM 731 C C . LEU A 1 88 ? 25.910 10.108 -20.505 1.00 75.06 88 LEU A C 1
ATOM 733 O O . LEU A 1 88 ? 26.748 10.343 -21.369 1.00 75.06 88 LEU A O 1
ATOM 737 N N . THR A 1 89 ? 25.243 11.083 -19.889 1.00 77.44 89 THR A N 1
ATOM 738 C CA . THR A 1 89 ? 25.453 12.505 -20.185 1.00 77.44 89 THR A CA 1
ATOM 739 C C . THR A 1 89 ? 26.844 12.954 -19.740 1.00 77.44 89 THR A C 1
ATOM 741 O O . THR A 1 89 ? 27.534 13.620 -20.505 1.00 77.44 89 THR A O 1
ATOM 744 N N . ILE A 1 90 ? 27.286 12.546 -18.546 1.00 79.94 90 ILE A N 1
ATOM 745 C CA . ILE A 1 90 ? 28.634 12.824 -18.027 1.00 79.94 90 ILE A CA 1
ATOM 746 C C . ILE A 1 90 ? 29.698 12.220 -18.942 1.00 79.94 90 ILE A C 1
ATOM 748 O O . ILE A 1 90 ? 30.641 12.924 -19.297 1.00 79.94 90 ILE A O 1
ATOM 752 N N . HIS A 1 91 ? 29.524 10.966 -19.371 1.00 71.00 91 HIS A N 1
ATOM 753 C CA . HIS A 1 91 ? 30.438 10.340 -20.324 1.00 71.00 91 HIS A CA 1
ATOM 754 C C . HIS A 1 91 ? 30.505 11.119 -21.638 1.00 71.00 91 HIS A C 1
ATOM 756 O O . HIS A 1 91 ? 31.590 11.542 -22.013 1.00 71.00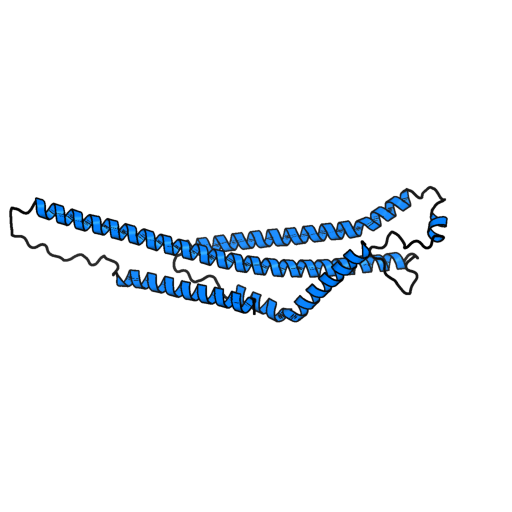 91 HIS A O 1
ATOM 762 N N . LYS A 1 92 ? 29.365 11.459 -22.253 1.00 69.88 92 LYS A N 1
ATOM 763 C CA . LYS A 1 92 ? 29.341 12.269 -23.486 1.00 69.88 92 LYS A CA 1
ATOM 764 C C . LYS A 1 92 ? 30.001 13.642 -23.347 1.00 69.88 92 LYS A C 1
ATOM 766 O O . LYS A 1 92 ? 30.593 14.130 -24.301 1.00 69.88 92 LYS A O 1
ATOM 771 N N . PHE A 1 93 ? 29.885 14.291 -22.187 1.00 74.88 93 PHE A N 1
ATOM 772 C CA . PHE A 1 93 ? 30.574 15.562 -21.934 1.00 74.88 93 PHE A CA 1
ATOM 773 C C . PHE A 1 93 ? 32.080 15.384 -21.711 1.00 74.88 93 PHE A C 1
ATOM 775 O O . PHE A 1 93 ? 32.850 16.280 -22.056 1.00 74.88 93 PHE A O 1
ATOM 782 N N . SER A 1 94 ? 32.496 14.248 -21.149 1.00 69.75 94 SER A N 1
ATOM 783 C CA . SER A 1 94 ? 33.906 13.885 -20.976 1.00 69.75 94 SER A CA 1
ATOM 784 C C . SER A 1 94 ? 34.566 13.466 -22.297 1.00 69.75 94 SER A C 1
ATOM 786 O O . SER A 1 94 ? 35.754 13.700 -22.484 1.00 69.75 94 SER A O 1
ATOM 788 N N . GLU A 1 95 ? 33.797 12.902 -23.228 1.00 56.28 95 GLU A N 1
ATOM 789 C CA . GLU A 1 95 ? 34.245 12.296 -24.493 1.00 56.28 95 GLU A CA 1
ATOM 790 C C . GLU A 1 95 ? 34.454 13.304 -25.643 1.00 56.28 95 GLU A C 1
ATOM 792 O O . GLU A 1 95 ? 34.701 12.924 -26.782 1.00 56.28 95 GLU A O 1
ATOM 797 N N . ASN A 1 96 ? 34.497 14.610 -25.347 1.00 53.38 96 ASN A N 1
ATOM 798 C CA . ASN A 1 96 ? 35.098 15.606 -26.253 1.00 53.38 96 ASN A CA 1
ATOM 799 C C . ASN A 1 96 ? 36.631 15.417 -26.441 1.00 53.38 96 ASN A C 1
ATOM 801 O O . ASN A 1 96 ? 37.282 16.254 -27.065 1.00 53.38 96 ASN A O 1
ATOM 805 N N . SER A 1 97 ? 37.222 14.335 -25.919 1.00 50.06 97 SER A N 1
ATOM 806 C CA . SER A 1 97 ? 38.530 13.806 -26.319 1.00 50.06 97 SER A CA 1
ATOM 807 C C . SER A 1 97 ? 38.336 12.523 -27.141 1.00 50.06 97 SER A C 1
ATOM 809 O O . SER A 1 97 ? 38.082 11.464 -26.575 1.00 50.06 97 SER A O 1
ATOM 811 N N . GLU A 1 98 ? 38.461 12.648 -28.465 1.00 54.06 98 GLU A N 1
ATOM 812 C CA . GLU A 1 98 ? 38.085 11.736 -29.572 1.00 54.06 98 GLU A CA 1
ATOM 813 C C . GLU A 1 98 ? 38.649 10.287 -29.571 1.00 54.06 98 GLU A C 1
ATOM 815 O O . GLU A 1 98 ? 38.701 9.657 -30.626 1.00 54.06 98 GLU A O 1
ATOM 820 N N . GLN A 1 99 ? 39.109 9.723 -28.451 1.00 51.25 99 GLN A N 1
ATOM 821 C CA . GLN A 1 99 ? 39.962 8.524 -28.472 1.00 51.25 99 GLN A CA 1
ATOM 822 C C . GLN A 1 99 ? 39.392 7.264 -27.784 1.00 51.25 99 GLN A C 1
ATOM 824 O O . GLN A 1 99 ? 39.934 6.184 -28.009 1.00 51.25 99 GLN A O 1
ATOM 829 N N . GLU A 1 100 ? 38.305 7.344 -27.003 1.00 53.66 100 GLU A N 1
ATOM 830 C CA . GLU A 1 100 ? 37.774 6.188 -26.238 1.00 53.66 100 GLU A CA 1
ATOM 831 C C . GLU A 1 100 ? 36.611 5.423 -26.910 1.00 53.66 100 GLU A C 1
ATOM 833 O O . GLU A 1 100 ? 36.473 4.212 -26.694 1.00 53.66 100 GLU A O 1
ATOM 838 N N . ASP A 1 101 ? 35.836 6.064 -27.790 1.00 54.50 101 ASP A N 1
ATOM 839 C CA . ASP A 1 101 ? 34.656 5.465 -28.444 1.00 54.50 101 ASP A CA 1
ATOM 840 C C . ASP A 1 101 ? 34.993 4.224 -29.306 1.00 54.50 101 ASP A C 1
ATOM 842 O O . ASP A 1 101 ? 34.227 3.252 -29.385 1.00 54.50 101 ASP A O 1
ATOM 846 N N . ASP A 1 102 ? 36.176 4.214 -29.929 1.00 54.12 102 ASP A N 1
ATOM 847 C CA . ASP A 1 102 ? 36.632 3.117 -30.795 1.00 54.12 102 ASP A CA 1
ATOM 848 C C . ASP A 1 102 ? 37.154 1.899 -30.005 1.00 54.12 102 ASP A C 1
ATOM 850 O O . ASP A 1 102 ? 37.091 0.766 -30.498 1.00 54.12 102 ASP A O 1
ATOM 854 N N . GLU A 1 103 ? 37.618 2.082 -28.762 1.00 53.47 103 GLU A N 1
ATOM 855 C CA . GLU A 1 103 ? 38.027 0.966 -27.896 1.00 53.47 103 GLU A CA 1
ATOM 856 C C . GLU A 1 103 ? 36.829 0.298 -27.210 1.00 53.47 103 GLU A C 1
ATOM 858 O O . GLU A 1 103 ? 36.794 -0.934 -27.095 1.00 53.47 103 GLU A O 1
ATOM 863 N N . LEU A 1 104 ? 35.803 1.067 -26.825 1.00 53.81 104 LEU A N 1
ATOM 864 C CA . LEU A 1 104 ? 34.596 0.527 -26.189 1.00 53.81 104 LEU A CA 1
ATOM 865 C C . LEU A 1 104 ? 33.780 -0.363 -27.143 1.00 53.81 104 LEU A C 1
ATOM 867 O O . LEU A 1 104 ? 33.296 -1.419 -26.724 1.00 53.81 104 LEU A O 1
ATOM 871 N N . ARG A 1 105 ? 33.715 -0.019 -28.442 1.00 52.94 105 ARG A N 1
ATOM 872 C CA . ARG A 1 105 ? 33.128 -0.886 -29.491 1.00 52.94 105 ARG A CA 1
ATOM 873 C C . ARG A 1 105 ? 33.899 -2.191 -29.697 1.00 52.94 105 ARG A C 1
ATOM 875 O O . ARG A 1 105 ? 33.302 -3.196 -30.079 1.00 52.94 105 ARG A O 1
ATOM 882 N N . LYS A 1 106 ? 35.214 -2.191 -29.464 1.00 48.09 106 LYS A N 1
ATOM 883 C CA . LYS A 1 106 ? 36.101 -3.347 -29.691 1.00 48.09 106 LYS A CA 1
ATOM 884 C C . LYS A 1 106 ? 36.097 -4.349 -28.536 1.00 48.09 106 LYS A C 1
ATOM 886 O O . LYS A 1 106 ? 36.445 -5.511 -28.732 1.00 48.09 106 LYS A O 1
ATOM 891 N N . ALA A 1 107 ? 35.717 -3.910 -27.339 1.00 47.47 107 ALA A N 1
ATOM 892 C CA . ALA A 1 107 ? 35.986 -4.634 -26.106 1.00 47.47 107 ALA A CA 1
ATOM 893 C C . ALA A 1 107 ? 34.856 -5.550 -25.604 1.00 47.47 107 ALA A C 1
ATOM 895 O O . ALA A 1 107 ? 34.922 -5.912 -24.439 1.00 47.47 107 ALA A O 1
ATOM 896 N N . ASN A 1 108 ? 33.836 -5.935 -26.392 1.00 46.88 108 ASN A N 1
ATOM 897 C CA . ASN A 1 108 ? 32.784 -6.898 -25.971 1.00 46.88 108 ASN A CA 1
ATOM 898 C C . ASN A 1 108 ? 32.233 -6.668 -24.537 1.00 46.88 108 ASN A C 1
ATOM 900 O O . ASN A 1 108 ? 31.821 -7.608 -23.852 1.00 46.88 108 ASN A O 1
ATOM 904 N N . LYS A 1 109 ? 32.264 -5.426 -24.042 1.00 48.81 109 LYS A N 1
ATOM 905 C CA . LYS A 1 109 ? 31.834 -5.102 -22.685 1.00 48.81 109 LYS A CA 1
ATOM 906 C C . LYS A 1 109 ? 30.318 -4.920 -22.717 1.00 48.81 109 LYS A C 1
ATOM 908 O O . LYS A 1 109 ? 29.822 -4.239 -23.615 1.00 48.81 109 LYS A O 1
ATOM 913 N N . PRO A 1 110 ? 29.569 -5.526 -21.779 1.00 50.00 110 PRO A N 1
ATOM 914 C CA . PRO A 1 110 ? 28.138 -5.280 -21.667 1.00 50.00 110 PRO A CA 1
ATOM 915 C C . PRO A 1 110 ? 27.908 -3.773 -21.510 1.00 50.00 110 PRO A C 1
ATOM 917 O O . PRO A 1 110 ? 28.559 -3.119 -20.697 1.00 50.00 110 PRO A O 1
ATOM 920 N N . TRP A 1 111 ? 27.035 -3.229 -22.355 1.00 54.44 111 TRP A N 1
ATOM 921 C CA . TRP A 1 111 ? 26.792 -1.796 -22.495 1.00 54.44 111 TRP A CA 1
ATOM 922 C C . TRP A 1 111 ? 26.419 -1.154 -21.143 1.00 54.44 111 TRP A C 1
ATOM 924 O O . TRP A 1 111 ? 25.415 -1.555 -20.553 1.00 54.44 111 TRP A O 1
ATOM 934 N N . PRO A 1 112 ? 27.169 -0.150 -20.649 1.00 58.09 112 PRO A N 1
ATOM 935 C CA . PRO A 1 112 ? 27.056 0.312 -19.260 1.00 58.09 112 PRO A CA 1
ATOM 936 C C . PRO A 1 112 ? 25.855 1.229 -18.938 1.00 58.09 112 PRO A C 1
ATOM 938 O O . PRO A 1 112 ? 25.789 1.749 -17.826 1.00 58.09 112 PRO A O 1
ATOM 941 N N . TYR A 1 113 ? 24.901 1.446 -19.859 1.00 62.56 113 TYR A N 1
ATOM 942 C CA . TYR A 1 113 ? 23.863 2.489 -19.694 1.00 62.56 113 TYR A CA 1
ATOM 943 C C . TYR A 1 113 ? 22.401 2.031 -19.839 1.00 62.56 113 TYR A C 1
ATOM 945 O O . TYR A 1 113 ? 21.499 2.868 -19.790 1.00 62.56 113 TYR A O 1
ATOM 953 N N . LEU A 1 114 ? 22.129 0.730 -19.987 1.00 70.31 114 LEU A N 1
ATOM 954 C CA . LEU A 1 114 ? 20.756 0.220 -19.883 1.00 70.31 114 LEU A CA 1
ATOM 955 C C . LEU A 1 114 ? 20.354 0.059 -18.415 1.00 70.31 114 LEU A C 1
ATOM 957 O O . LEU A 1 114 ? 21.174 -0.275 -17.566 1.00 70.31 114 LEU A O 1
ATOM 961 N N . MET A 1 115 ? 19.067 0.259 -18.132 1.00 70.62 115 MET A N 1
ATOM 962 C CA . MET A 1 115 ? 18.508 0.081 -16.790 1.00 70.62 115 MET A CA 1
ATOM 963 C C . MET A 1 115 ? 18.577 -1.390 -16.346 1.00 70.62 115 MET A C 1
ATOM 965 O O . MET A 1 115 ? 18.781 -1.676 -15.169 1.00 70.62 115 MET A O 1
ATOM 969 N N . TYR A 1 116 ? 18.453 -2.315 -17.307 1.00 74.81 116 TYR A N 1
ATOM 970 C CA . TYR A 1 116 ? 18.615 -3.755 -17.113 1.00 74.81 116 TYR A CA 1
ATOM 971 C C . TYR A 1 116 ? 19.395 -4.390 -18.257 1.00 74.81 116 TYR A C 1
ATOM 973 O O . TYR A 1 116 ? 19.160 -4.082 -19.431 1.00 74.81 116 TYR A O 1
ATOM 981 N N . ILE A 1 117 ? 20.256 -5.347 -17.911 1.00 74.62 117 ILE A N 1
ATOM 982 C CA . ILE A 1 117 ? 20.934 -6.203 -18.881 1.00 74.62 117 ILE A CA 1
ATOM 983 C C . ILE A 1 117 ? 19.925 -7.248 -19.368 1.00 74.62 117 ILE A C 1
ATOM 985 O O . ILE A 1 117 ? 19.592 -8.192 -18.655 1.00 74.62 117 ILE A O 1
ATOM 989 N N . ILE A 1 118 ? 19.412 -7.061 -20.585 1.00 78.38 118 ILE A N 1
ATOM 990 C CA . ILE A 1 118 ? 18.488 -7.997 -21.236 1.00 78.38 118 ILE A CA 1
ATOM 991 C C . ILE A 1 118 ? 19.037 -8.430 -22.592 1.00 78.38 118 ILE A C 1
ATOM 993 O O . ILE A 1 118 ? 19.672 -7.647 -23.298 1.00 78.38 118 ILE A O 1
ATOM 997 N N . TRP A 1 119 ? 18.765 -9.679 -22.969 1.00 80.94 119 TRP A N 1
ATOM 998 C CA . TRP A 1 119 ? 19.057 -10.166 -24.311 1.00 80.94 119 TRP A CA 1
ATOM 999 C C . TRP A 1 119 ? 17.862 -9.884 -25.220 1.00 80.94 119 TRP A C 1
ATOM 1001 O O . TRP A 1 119 ? 16.764 -10.394 -24.991 1.00 80.94 119 TRP A O 1
ATOM 1011 N N . VAL A 1 120 ? 18.073 -9.056 -26.239 1.00 78.06 120 VAL A N 1
ATOM 1012 C CA . VAL A 1 120 ? 17.073 -8.737 -27.262 1.00 78.06 120 VAL A CA 1
ATOM 1013 C C . VAL A 1 120 ? 17.549 -9.257 -28.620 1.00 78.06 120 VAL A C 1
ATOM 1015 O O . VAL A 1 120 ? 18.738 -9.166 -28.919 1.00 78.06 120 VAL A O 1
ATOM 1018 N N . PRO A 1 121 ? 16.650 -9.794 -29.465 1.00 80.75 121 PRO A N 1
ATOM 1019 C CA . PRO A 1 121 ? 17.018 -10.378 -30.759 1.00 80.75 121 PRO A CA 1
ATOM 1020 C C . PRO A 1 121 ? 17.321 -9.325 -31.842 1.00 80.75 121 PRO A C 1
ATOM 1022 O O . PRO A 1 121 ? 17.501 -9.675 -33.006 1.00 80.75 121 PRO A O 1
ATOM 1025 N N . TYR A 1 122 ? 17.334 -8.040 -31.484 1.00 78.56 122 TYR A N 1
ATOM 1026 C CA . TYR A 1 122 ? 17.610 -6.912 -32.367 1.00 78.56 122 TYR A CA 1
ATOM 1027 C C . TYR A 1 122 ? 18.742 -6.060 -31.797 1.00 78.56 122 TYR A C 1
ATOM 1029 O O . TYR A 1 122 ? 18.999 -6.064 -30.593 1.00 78.56 122 TYR A O 1
ATOM 1037 N N . ASP A 1 123 ? 19.403 -5.299 -32.664 1.00 70.12 123 ASP A N 1
ATOM 1038 C CA . ASP A 1 123 ? 20.514 -4.447 -32.264 1.00 70.12 123 ASP A CA 1
ATOM 1039 C C . ASP A 1 123 ? 20.011 -3.187 -31.533 1.00 70.12 123 ASP A C 1
ATOM 1041 O O . ASP A 1 123 ? 19.749 -2.142 -32.133 1.00 70.12 123 ASP A O 1
ATOM 1045 N N . ALA A 1 124 ? 19.836 -3.293 -30.213 1.00 66.25 124 ALA A N 1
ATOM 1046 C CA . ALA A 1 124 ? 19.426 -2.183 -29.348 1.00 66.25 124 ALA A CA 1
ATOM 1047 C C . ALA A 1 124 ? 20.524 -1.123 -29.145 1.00 66.25 124 ALA A C 1
ATOM 1049 O O . ALA A 1 124 ? 20.333 -0.194 -28.362 1.00 66.25 124 ALA A O 1
ATOM 1050 N N . THR A 1 125 ? 21.660 -1.246 -29.839 1.00 66.12 125 THR A N 1
ATOM 1051 C CA . THR A 1 125 ? 22.799 -0.324 -29.732 1.00 66.12 125 THR A CA 1
ATOM 1052 C C . THR A 1 125 ? 22.675 0.878 -30.670 1.00 66.12 125 THR A C 1
ATOM 1054 O O . THR A 1 125 ? 23.329 1.900 -30.472 1.00 66.12 125 THR A O 1
ATOM 1057 N N . THR A 1 126 ? 21.785 0.803 -31.663 1.00 65.44 126 THR A N 1
ATOM 1058 C CA . THR A 1 126 ? 21.552 1.886 -32.622 1.00 65.44 126 THR A CA 1
ATOM 1059 C C . THR A 1 126 ? 20.401 2.794 -32.177 1.00 65.44 126 THR A C 1
ATOM 1061 O O . THR A 1 126 ? 19.315 2.348 -31.793 1.00 65.44 126 THR A O 1
ATOM 1064 N N . MET A 1 127 ? 20.611 4.113 -32.241 1.00 70.00 127 MET A N 1
ATOM 1065 C CA . MET A 1 127 ? 19.508 5.085 -32.225 1.00 70.00 127 MET A CA 1
ATOM 1066 C C . MET A 1 127 ? 18.671 4.861 -33.496 1.00 70.00 127 MET A C 1
ATOM 1068 O O . MET A 1 127 ? 19.264 4.830 -34.575 1.00 70.00 127 MET A O 1
ATOM 1072 N N . PRO A 1 128 ? 17.332 4.688 -33.435 1.00 78.62 128 PRO A N 1
ATOM 1073 C CA . PRO A 1 128 ? 16.393 4.994 -32.343 1.00 78.62 128 PRO A CA 1
ATOM 1074 C C . PRO A 1 128 ? 15.986 3.812 -31.436 1.00 78.62 128 PRO A C 1
ATOM 1076 O O . PRO A 1 128 ? 15.290 4.021 -30.440 1.00 78.62 128 PRO A O 1
ATOM 1079 N N . MET A 1 129 ? 16.395 2.580 -31.753 1.00 77.94 129 MET A N 1
ATOM 1080 C CA . MET A 1 129 ? 15.961 1.365 -31.043 1.00 77.94 129 MET A CA 1
ATOM 1081 C C . MET A 1 129 ? 16.383 1.344 -29.569 1.00 77.94 129 MET A C 1
ATOM 1083 O O . MET A 1 129 ? 15.639 0.843 -28.719 1.00 77.94 129 MET A O 1
ATOM 1087 N N . TYR A 1 130 ? 17.533 1.947 -29.256 1.00 78.38 130 TYR A N 1
ATOM 1088 C CA . TYR A 1 130 ? 17.987 2.160 -27.881 1.00 78.38 130 TYR A CA 1
ATOM 1089 C C . TYR A 1 130 ? 16.964 2.946 -27.048 1.00 78.38 130 TYR A C 1
ATOM 1091 O O . TYR A 1 130 ? 16.537 2.492 -25.987 1.00 78.38 130 TYR A O 1
ATOM 1099 N N . ALA A 1 131 ? 16.529 4.109 -27.545 1.00 80.50 131 ALA A N 1
ATOM 1100 C CA . ALA A 1 131 ? 15.627 5.003 -26.821 1.00 80.50 131 ALA A CA 1
ATOM 1101 C C . ALA A 1 131 ? 14.262 4.348 -26.570 1.00 80.50 131 ALA A C 1
ATOM 1103 O O . ALA A 1 131 ? 13.700 4.480 -25.485 1.00 80.50 131 ALA A O 1
ATOM 1104 N N . VAL A 1 132 ? 13.762 3.590 -27.551 1.00 85.94 132 VAL A N 1
ATOM 1105 C CA . VAL A 1 132 ? 12.515 2.824 -27.419 1.00 85.94 132 VAL A CA 1
ATOM 1106 C C . VAL A 1 132 ? 12.658 1.730 -26.362 1.00 85.94 132 VAL A C 1
ATOM 1108 O O . VAL A 1 132 ? 11.817 1.626 -25.472 1.00 85.94 132 VAL A O 1
ATOM 1111 N N . THR A 1 133 ? 13.737 0.946 -26.417 1.00 86.19 133 THR A N 1
ATOM 1112 C CA . THR A 1 133 ? 13.979 -0.141 -25.453 1.00 86.19 133 THR A CA 1
ATOM 1113 C C . THR A 1 133 ? 14.127 0.409 -24.035 1.00 86.19 133 THR A C 1
ATOM 1115 O O . THR A 1 133 ? 13.516 -0.117 -23.107 1.00 86.19 133 THR A O 1
ATOM 1118 N N . TYR A 1 134 ? 14.857 1.514 -23.873 1.00 84.81 134 TYR A N 1
ATOM 1119 C CA . TYR A 1 134 ? 15.003 2.203 -22.594 1.00 84.81 134 TYR A CA 1
ATOM 1120 C C . TYR A 1 134 ? 13.662 2.713 -22.051 1.00 84.81 134 TYR A C 1
ATOM 1122 O O . TYR A 1 134 ? 13.317 2.453 -20.900 1.00 84.81 134 TYR A O 1
ATOM 1130 N N . ALA A 1 135 ? 12.864 3.389 -22.884 1.00 87.69 135 ALA A N 1
ATOM 1131 C CA . ALA A 1 135 ? 11.548 3.884 -22.486 1.00 87.69 135 ALA A CA 1
ATOM 1132 C C . ALA A 1 135 ? 10.617 2.744 -22.045 1.00 87.69 135 ALA A C 1
ATOM 1134 O O . ALA A 1 135 ? 9.925 2.867 -21.035 1.00 87.69 135 ALA A O 1
ATOM 1135 N N . ILE A 1 136 ? 10.637 1.611 -22.755 1.00 90.19 136 ILE A N 1
ATOM 1136 C CA . ILE A 1 136 ? 9.869 0.418 -22.377 1.00 90.19 136 ILE A CA 1
ATOM 1137 C C . ILE A 1 136 ? 10.345 -0.128 -21.026 1.00 90.19 136 ILE A C 1
ATOM 1139 O O . ILE A 1 136 ? 9.509 -0.411 -20.171 1.00 90.19 136 ILE A O 1
ATOM 1143 N N . GLN A 1 137 ? 11.659 -0.242 -20.800 1.00 88.88 137 GLN A N 1
ATOM 1144 C CA . GLN A 1 137 ? 12.206 -0.711 -19.520 1.00 88.88 137 GLN A CA 1
ATOM 1145 C C . GLN A 1 137 ? 11.768 0.180 -18.350 1.00 88.88 137 GLN A C 1
ATOM 1147 O O . GLN A 1 137 ? 11.298 -0.336 -17.335 1.00 88.88 137 GLN A O 1
ATOM 1152 N N . VAL A 1 138 ? 11.845 1.505 -18.514 1.00 89.25 138 VAL A N 1
ATOM 1153 C CA . VAL A 1 138 ? 11.397 2.467 -17.496 1.00 89.25 138 VAL A CA 1
ATOM 1154 C C . VAL A 1 138 ? 9.900 2.322 -17.226 1.00 89.25 138 VAL A C 1
ATOM 1156 O O . VAL A 1 138 ? 9.496 2.268 -16.066 1.00 89.25 138 VAL A O 1
ATOM 1159 N N . LEU A 1 139 ? 9.067 2.210 -18.266 1.00 90.56 139 LEU A N 1
ATOM 1160 C CA . LEU A 1 139 ? 7.617 2.049 -18.110 1.00 90.56 139 LEU A CA 1
ATOM 1161 C C . LEU A 1 139 ? 7.243 0.742 -17.404 1.00 90.56 139 LEU A C 1
ATOM 1163 O O . LEU A 1 139 ? 6.385 0.744 -16.517 1.00 90.56 139 LEU A O 1
ATOM 1167 N N . VAL A 1 140 ? 7.883 -0.369 -17.776 1.00 89.44 140 VAL A N 1
ATOM 1168 C CA . VAL A 1 140 ? 7.661 -1.678 -17.149 1.00 89.44 140 VAL A CA 1
ATOM 1169 C C . VAL A 1 140 ? 8.065 -1.634 -15.679 1.00 89.44 140 VAL A C 1
ATOM 1171 O O . VAL A 1 140 ? 7.282 -2.046 -14.823 1.00 89.44 140 VAL A O 1
ATOM 1174 N N . TYR A 1 141 ? 9.241 -1.084 -15.372 1.00 87.25 141 TYR A N 1
ATOM 1175 C CA . TYR A 1 141 ? 9.708 -0.951 -13.996 1.00 87.25 141 TYR A CA 1
ATOM 1176 C C . TYR A 1 141 ? 8.799 -0.050 -13.159 1.00 87.25 141 TYR A C 1
ATOM 1178 O O . TYR A 1 141 ? 8.398 -0.424 -12.058 1.00 87.25 141 TYR A O 1
ATOM 1186 N N . PHE A 1 142 ? 8.420 1.109 -13.696 1.00 89.88 142 PHE A N 1
ATOM 1187 C CA . PHE A 1 142 ? 7.537 2.049 -13.015 1.00 89.88 142 PHE A CA 1
ATOM 1188 C C . PHE A 1 142 ? 6.172 1.421 -12.720 1.00 89.88 142 PHE A C 1
ATOM 1190 O O . PHE A 1 142 ? 5.675 1.505 -11.600 1.00 89.88 142 PHE A O 1
ATOM 1197 N N . THR A 1 143 ? 5.597 0.707 -13.691 1.00 89.44 143 THR A N 1
ATOM 1198 C CA . THR A 1 143 ? 4.322 -0.000 -13.508 1.00 89.44 143 THR A CA 1
ATOM 1199 C C . THR A 1 143 ? 4.437 -1.111 -12.461 1.00 89.44 143 THR A C 1
ATOM 1201 O O . THR A 1 143 ? 3.565 -1.232 -11.600 1.00 89.44 143 THR A O 1
ATOM 1204 N N . ALA A 1 144 ? 5.516 -1.902 -12.494 1.00 88.00 144 ALA A N 1
ATOM 1205 C CA . ALA A 1 144 ? 5.761 -2.957 -11.512 1.00 88.00 144 ALA A CA 1
ATOM 1206 C C . ALA A 1 144 ? 5.927 -2.387 -10.093 1.00 88.00 144 ALA A C 1
ATOM 1208 O O . ALA A 1 144 ? 5.316 -2.885 -9.147 1.00 88.00 144 ALA A O 1
ATOM 1209 N N . SER A 1 145 ? 6.693 -1.303 -9.952 1.00 88.69 145 SER A N 1
ATOM 1210 C CA . SER A 1 145 ? 6.901 -0.627 -8.672 1.00 88.69 145 SER A CA 1
ATOM 1211 C C . SER A 1 145 ? 5.616 0.004 -8.132 1.00 88.69 145 SER A C 1
ATOM 1213 O O . SER A 1 145 ? 5.310 -0.150 -6.947 1.00 88.69 145 SER A O 1
ATOM 1215 N N . LEU A 1 146 ? 4.814 0.647 -8.987 1.00 89.88 146 LEU A N 1
ATOM 1216 C CA . LEU A 1 146 ? 3.504 1.177 -8.605 1.00 89.88 146 LEU A CA 1
ATOM 1217 C C . LEU A 1 146 ? 2.571 0.072 -8.112 1.00 89.88 146 LEU A C 1
ATOM 1219 O O . LEU A 1 146 ? 1.910 0.248 -7.090 1.00 89.88 146 LEU A O 1
ATOM 1223 N N . TYR A 1 147 ? 2.531 -1.067 -8.807 1.00 88.94 147 TYR A N 1
ATOM 1224 C CA . TYR A 1 147 ? 1.687 -2.192 -8.410 1.00 88.94 147 TYR A CA 1
ATOM 1225 C C . TYR A 1 147 ? 2.113 -2.773 -7.056 1.00 88.94 147 TYR A C 1
ATOM 1227 O O . TYR A 1 147 ? 1.267 -3.023 -6.190 1.00 88.94 147 TYR A O 1
ATOM 1235 N N . ASN A 1 148 ? 3.421 -2.945 -6.849 1.00 88.94 148 ASN A N 1
ATOM 1236 C CA . ASN A 1 148 ? 3.965 -3.401 -5.574 1.00 88.94 148 ASN A CA 1
ATOM 1237 C C . ASN A 1 148 ? 3.637 -2.404 -4.443 1.00 88.94 148 ASN A C 1
ATOM 1239 O O . ASN A 1 148 ? 3.076 -2.762 -3.407 1.00 88.94 148 ASN A O 1
ATOM 1243 N N . THR A 1 149 ? 3.882 -1.115 -4.677 1.00 90.62 149 THR A N 1
ATOM 1244 C CA . THR A 1 149 ? 3.590 -0.049 -3.708 1.00 90.62 149 THR A CA 1
ATOM 1245 C C . THR A 1 149 ? 2.108 -0.006 -3.348 1.00 90.62 149 THR A C 1
ATOM 1247 O O . THR A 1 149 ? 1.764 0.057 -2.170 1.00 90.62 149 THR A O 1
ATOM 1250 N N . ALA A 1 150 ? 1.218 -0.095 -4.339 1.00 90.00 150 ALA A N 1
ATOM 1251 C CA . ALA A 1 150 ? -0.221 -0.139 -4.108 1.00 90.00 150 ALA A CA 1
ATOM 1252 C C . ALA A 1 150 ? -0.623 -1.354 -3.258 1.00 90.00 150 ALA A C 1
ATOM 1254 O O . ALA A 1 150 ? -1.410 -1.212 -2.325 1.00 90.00 150 ALA A O 1
ATOM 1255 N N . SER A 1 151 ? -0.046 -2.527 -3.531 1.00 89.06 151 SER A N 1
ATOM 1256 C CA . SER A 1 151 ? -0.311 -3.753 -2.766 1.00 89.06 151 SER A CA 1
ATOM 1257 C C . SER A 1 151 ? 0.124 -3.616 -1.303 1.00 89.06 151 SER A C 1
ATOM 1259 O O . SER A 1 151 ? -0.652 -3.919 -0.395 1.00 89.06 151 SER A O 1
ATOM 1261 N N . ASN A 1 152 ? 1.316 -3.064 -1.063 1.00 89.19 152 ASN A N 1
ATOM 1262 C CA . ASN A 1 152 ? 1.815 -2.789 0.285 1.00 89.19 152 ASN A CA 1
ATOM 1263 C C . ASN A 1 152 ? 0.972 -1.744 1.027 1.00 89.19 152 ASN A C 1
ATOM 1265 O O . ASN A 1 152 ? 0.663 -1.931 2.202 1.00 89.19 152 ASN A O 1
ATOM 1269 N N . ILE A 1 153 ? 0.541 -0.675 0.350 1.00 90.56 153 ILE A N 1
ATOM 1270 C CA . ILE A 1 153 ? -0.353 0.335 0.939 1.00 90.56 153 ILE A CA 1
ATOM 1271 C C . ILE A 1 153 ? -1.682 -0.302 1.357 1.00 90.56 153 ILE A C 1
ATOM 1273 O O . ILE A 1 153 ? -2.163 -0.046 2.459 1.00 90.56 153 ILE A O 1
ATOM 1277 N N . VAL A 1 154 ? -2.264 -1.159 0.514 1.00 88.88 154 VAL A N 1
ATOM 1278 C CA . VAL A 1 154 ? -3.501 -1.883 0.841 1.00 88.88 154 VAL A CA 1
ATOM 1279 C C . VAL A 1 154 ? -3.316 -2.740 2.096 1.00 88.88 154 VAL A C 1
ATOM 1281 O O . VAL A 1 154 ? -4.157 -2.695 2.994 1.00 88.88 154 VAL A O 1
ATOM 1284 N N . PHE A 1 155 ? -2.204 -3.469 2.198 1.00 87.56 155 PHE A N 1
ATOM 1285 C CA . PHE A 1 155 ? -1.901 -4.304 3.361 1.00 87.56 155 PHE A CA 1
ATOM 1286 C C . PHE A 1 155 ? -1.690 -3.486 4.645 1.00 87.56 155 PHE A C 1
ATOM 1288 O O . PHE A 1 155 ? -2.273 -3.795 5.685 1.00 87.56 155 PHE A O 1
ATOM 1295 N N . ILE A 1 156 ? -0.924 -2.395 4.572 1.00 88.19 156 ILE A N 1
ATOM 1296 C CA . ILE A 1 156 ? -0.710 -1.482 5.704 1.00 88.19 156 ILE A CA 1
ATOM 1297 C C . ILE A 1 156 ? -2.034 -0.861 6.154 1.00 88.19 156 ILE A C 1
ATOM 1299 O O . ILE A 1 156 ? -2.300 -0.786 7.354 1.00 88.19 156 ILE A O 1
ATOM 1303 N N . ASN A 1 157 ? -2.892 -0.465 5.213 1.00 85.69 157 ASN A N 1
ATOM 1304 C CA . ASN A 1 157 ? -4.201 0.095 5.531 1.00 85.69 157 ASN A CA 1
ATOM 1305 C C . ASN A 1 157 ? -5.095 -0.927 6.234 1.00 85.69 157 ASN A C 1
ATOM 1307 O O . ASN A 1 157 ? -5.749 -0.571 7.211 1.00 85.69 157 ASN A O 1
ATOM 1311 N N . LEU A 1 158 ? -5.078 -2.197 5.820 1.00 85.00 158 LEU A N 1
ATOM 1312 C CA . LEU A 1 158 ? -5.791 -3.265 6.529 1.00 85.00 158 LEU A CA 1
ATOM 1313 C C . LEU A 1 158 ? -5.310 -3.412 7.977 1.00 85.00 158 LEU A C 1
ATOM 1315 O O . LEU A 1 158 ? -6.130 -3.425 8.896 1.00 85.00 158 LEU A O 1
ATOM 1319 N N . ILE A 1 159 ? -3.992 -3.464 8.194 1.00 86.06 159 ILE A N 1
ATOM 1320 C CA . ILE A 1 159 ? -3.405 -3.558 9.542 1.00 86.06 159 ILE A CA 1
ATOM 1321 C C . ILE A 1 159 ? -3.796 -2.347 10.389 1.00 86.06 159 ILE A C 1
ATOM 1323 O O . ILE A 1 159 ? -4.143 -2.479 11.565 1.00 86.06 159 ILE A O 1
ATOM 1327 N N . LEU A 1 160 ? -3.755 -1.154 9.803 1.00 84.56 160 LEU A N 1
ATOM 1328 C CA . LEU A 1 160 ? -4.048 0.080 10.512 1.00 84.56 160 LEU A CA 1
ATOM 1329 C C . LEU A 1 160 ? -5.535 0.201 10.858 1.00 84.56 160 LEU A C 1
ATOM 1331 O O . LEU A 1 160 ? -5.863 0.590 11.978 1.00 84.56 160 LEU A O 1
ATOM 1335 N N . HIS A 1 161 ? -6.433 -0.199 9.954 1.00 82.19 161 HIS A N 1
ATOM 1336 C CA . HIS A 1 161 ? -7.859 -0.313 10.253 1.00 82.19 161 HIS A CA 1
ATOM 1337 C C . HIS A 1 161 ? -8.120 -1.322 11.376 1.00 82.19 161 HIS A C 1
ATOM 1339 O O . HIS A 1 161 ? -8.861 -1.007 12.307 1.00 82.19 161 HIS A O 1
ATOM 1345 N N . ALA A 1 162 ? -7.484 -2.496 11.337 1.00 82.62 162 ALA A N 1
ATOM 1346 C CA . ALA A 1 162 ? -7.575 -3.482 12.412 1.00 82.62 162 ALA A CA 1
ATOM 1347 C C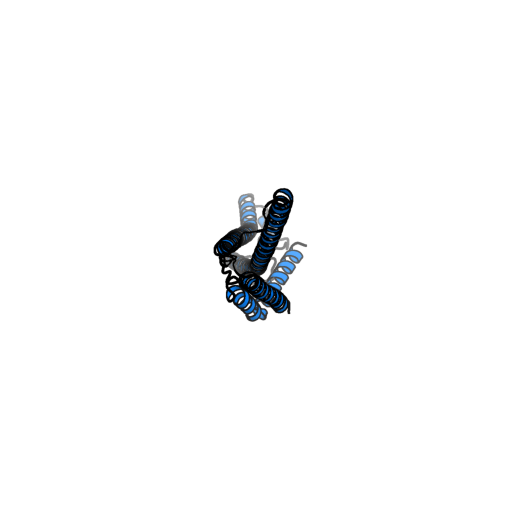 . ALA A 1 162 ? -7.094 -2.908 13.756 1.00 82.62 162 ALA A C 1
ATOM 1349 O O . ALA A 1 162 ? -7.788 -2.993 14.766 1.00 82.62 162 ALA A O 1
ATOM 1350 N N . THR A 1 163 ? -5.945 -2.232 13.754 1.00 83.19 163 THR A N 1
ATOM 1351 C CA . THR A 1 163 ? -5.380 -1.573 14.943 1.00 83.19 163 THR A CA 1
ATOM 1352 C C . THR A 1 163 ? -6.312 -0.484 15.475 1.00 83.19 163 THR A C 1
ATOM 1354 O O . THR A 1 163 ? -6.504 -0.364 16.682 1.00 83.19 163 THR A O 1
ATOM 1357 N N . GLY A 1 164 ? -6.940 0.289 14.584 1.00 82.25 164 GLY A N 1
ATOM 1358 C CA . GLY A 1 164 ? -7.956 1.274 14.946 1.00 82.25 164 GLY A CA 1
ATOM 1359 C C . GLY A 1 164 ? -9.157 0.639 15.648 1.00 82.25 164 GLY A C 1
ATOM 1360 O O . GLY A 1 164 ? -9.610 1.156 16.667 1.00 82.25 164 GLY A O 1
ATOM 1361 N N . LYS A 1 165 ? -9.634 -0.514 15.160 1.00 80.12 165 LYS A N 1
ATOM 1362 C CA . LYS A 1 165 ? -10.710 -1.276 15.816 1.00 80.12 165 LYS A CA 1
ATOM 1363 C C . LYS A 1 165 ? -10.283 -1.772 17.201 1.00 80.12 165 LYS A C 1
ATOM 1365 O O . LYS A 1 165 ? -11.060 -1.632 18.140 1.00 80.12 165 LYS A O 1
ATOM 1370 N N . PHE A 1 166 ? -9.047 -2.247 17.365 1.00 81.88 166 PHE A N 1
ATOM 1371 C CA . PHE A 1 166 ? -8.530 -2.635 18.683 1.00 81.88 166 PHE A CA 1
ATOM 1372 C C . PHE A 1 166 ? -8.435 -1.466 19.665 1.00 81.88 166 PHE A C 1
ATOM 1374 O O . PHE A 1 166 ? -8.838 -1.620 20.814 1.00 81.88 166 PHE A O 1
ATOM 1381 N N . LYS A 1 167 ? -7.995 -0.284 19.220 1.00 81.25 167 LYS A N 1
ATOM 1382 C CA . LYS A 1 167 ? -7.988 0.920 20.070 1.00 81.25 167 LYS A CA 1
ATOM 1383 C C . LYS A 1 167 ? -9.387 1.303 20.550 1.00 81.25 167 LYS A C 1
ATOM 1385 O O . LYS A 1 167 ? -9.554 1.699 21.695 1.00 81.25 167 LYS A O 1
ATOM 1390 N N . ILE A 1 168 ? -10.404 1.148 19.702 1.00 81.50 168 ILE A N 1
ATOM 1391 C CA . ILE A 1 168 ? -11.802 1.391 20.094 1.00 81.50 168 ILE A CA 1
ATOM 1392 C C . ILE A 1 168 ? -12.240 0.409 21.189 1.00 81.50 168 ILE A C 1
ATOM 1394 O O . ILE A 1 168 ? -12.886 0.815 22.157 1.00 81.50 168 ILE A O 1
ATOM 1398 N N . VAL A 1 169 ? -11.884 -0.874 21.053 1.00 80.12 169 VAL A N 1
ATOM 1399 C CA . VAL A 1 169 ? -12.162 -1.899 22.075 1.00 80.12 169 VAL A CA 1
ATOM 1400 C C . VAL A 1 169 ? -11.471 -1.546 23.394 1.00 80.12 169 VAL A C 1
ATOM 1402 O O . VAL A 1 169 ? -12.108 -1.575 24.445 1.00 80.12 169 VAL A O 1
ATOM 1405 N N . GLU A 1 170 ? -10.194 -1.171 23.340 1.00 81.69 170 GLU A N 1
ATOM 1406 C CA . GLU A 1 170 ? -9.402 -0.773 24.507 1.00 81.69 170 GLU A CA 1
ATOM 1407 C C . GLU A 1 170 ? -10.012 0.444 25.222 1.00 81.69 170 GLU A C 1
ATOM 1409 O O . GLU A 1 170 ? -10.284 0.386 26.423 1.00 81.69 170 GLU A O 1
ATOM 1414 N N . SER A 1 171 ? -10.329 1.511 24.479 1.00 77.56 171 SER A N 1
ATOM 1415 C CA . SER A 1 171 ? -11.006 2.703 25.007 1.00 77.56 171 SER A CA 1
ATOM 1416 C C . SER A 1 171 ? -12.360 2.370 25.644 1.00 77.56 171 SER A C 1
ATOM 1418 O O . SER A 1 171 ? -12.713 2.925 26.687 1.00 77.56 171 SER A O 1
ATOM 1420 N N . SER A 1 172 ? -13.113 1.437 25.053 1.00 78.00 172 SER A N 1
ATOM 1421 C CA . SER A 1 172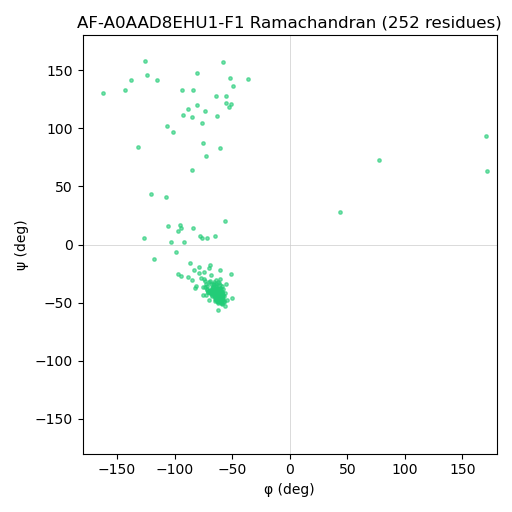 ? -14.398 0.986 25.604 1.00 78.00 172 SER A CA 1
ATOM 1422 C C . SER A 1 172 ? -14.219 0.220 26.919 1.00 78.00 172 SER A C 1
ATOM 1424 O O . SER A 1 172 ? -14.963 0.452 27.872 1.00 78.00 172 SER A O 1
ATOM 1426 N N . PHE A 1 173 ? -13.206 -0.647 27.012 1.00 81.69 173 PHE A N 1
ATOM 1427 C CA . PHE A 1 173 ? -12.898 -1.395 28.232 1.00 81.69 173 PHE A CA 1
ATOM 1428 C C . PHE A 1 173 ? -12.475 -0.481 29.386 1.00 81.69 173 PHE A C 1
ATOM 1430 O O . PHE A 1 173 ? -13.036 -0.576 30.480 1.00 81.69 173 PHE A O 1
ATOM 1437 N N . LEU A 1 174 ? -11.567 0.464 29.127 1.00 82.00 174 LEU A N 1
ATOM 1438 C CA . LEU A 1 174 ? -11.133 1.450 30.122 1.00 82.00 174 LEU A CA 1
ATOM 1439 C C . LEU A 1 174 ? -12.301 2.306 30.627 1.00 82.00 174 LEU A C 1
ATOM 1441 O O . LEU A 1 174 ? -12.406 2.596 31.820 1.00 82.00 174 LEU A O 1
ATOM 1445 N N . PHE A 1 175 ? -13.223 2.674 29.736 1.00 81.88 175 PHE A N 1
ATOM 1446 C CA . PHE A 1 175 ? -14.420 3.418 30.111 1.00 81.88 175 PHE A CA 1
ATOM 1447 C C . PHE A 1 175 ? -15.350 2.617 31.039 1.00 81.88 175 PHE A C 1
ATOM 1449 O O 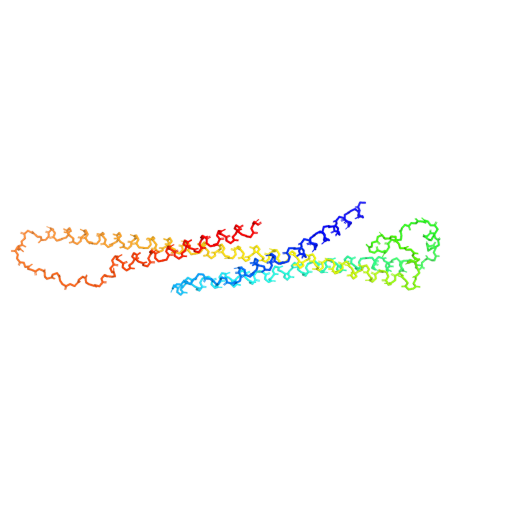. PHE A 1 175 ? -15.865 3.160 32.022 1.00 81.88 175 PHE A O 1
ATOM 1456 N N . ILE A 1 176 ? -15.547 1.322 30.766 1.00 80.06 176 ILE A N 1
ATOM 1457 C CA . ILE A 1 176 ? -16.339 0.436 31.633 1.00 80.06 176 ILE A CA 1
ATOM 1458 C C . ILE A 1 176 ? -15.677 0.281 33.003 1.00 80.06 176 ILE A C 1
ATOM 1460 O O . ILE A 1 176 ? -16.366 0.363 34.025 1.00 80.06 176 ILE A O 1
ATOM 1464 N N . GLU A 1 177 ? -14.357 0.101 33.045 1.00 84.12 177 GLU A N 1
ATOM 1465 C CA . GLU A 1 177 ? -13.608 0.023 34.298 1.00 84.12 177 GLU A CA 1
ATOM 1466 C C . GLU A 1 177 ? -13.775 1.307 35.124 1.00 84.12 177 GLU A C 1
ATOM 1468 O O . GLU A 1 177 ? -14.052 1.248 36.328 1.00 84.12 177 GLU A O 1
ATOM 1473 N N . GLU A 1 178 ? -13.703 2.475 34.481 1.00 84.19 178 GLU A N 1
ATOM 1474 C CA . GLU A 1 178 ? -13.898 3.756 35.155 1.00 84.19 178 GLU A CA 1
ATOM 1475 C C . GLU A 1 178 ? -15.316 3.902 35.728 1.00 84.19 178 GLU A C 1
ATOM 1477 O O . GLU A 1 178 ? -15.467 4.311 36.887 1.00 84.19 178 GLU A O 1
ATOM 1482 N N . ILE A 1 179 ? -16.355 3.516 34.975 1.00 81.25 179 ILE A N 1
ATOM 1483 C CA . ILE A 1 179 ? -17.739 3.482 35.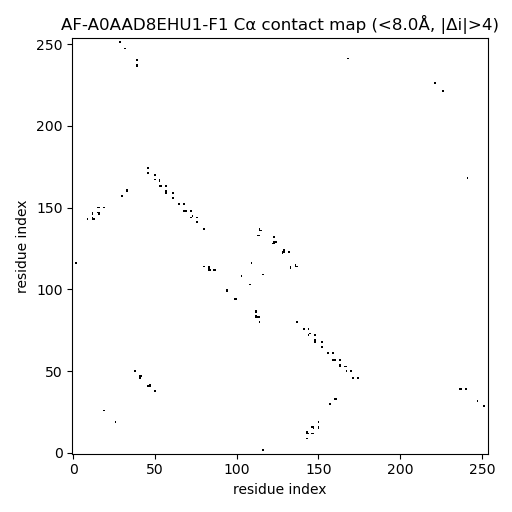480 1.00 81.25 179 ILE A CA 1
ATOM 1484 C C . ILE A 1 179 ? -17.846 2.549 36.689 1.00 81.25 179 ILE A C 1
ATOM 1486 O O . ILE A 1 179 ? -18.456 2.902 37.704 1.00 81.25 179 ILE A O 1
ATOM 1490 N N . LEU A 1 180 ? -17.248 1.361 36.607 1.00 80.75 180 LEU A N 1
ATOM 1491 C CA . LEU A 1 180 ? -17.327 0.353 37.659 1.00 80.75 180 LEU A CA 1
ATOM 1492 C C . LEU A 1 180 ? -16.630 0.829 38.940 1.00 80.75 180 LEU A C 1
ATOM 1494 O O . LEU A 1 180 ? -17.190 0.700 40.034 1.00 80.75 180 LEU A O 1
ATOM 1498 N N . ARG A 1 181 ? -15.460 1.462 38.802 1.00 82.69 181 ARG A N 1
ATOM 1499 C CA . ARG A 1 181 ? -14.718 2.084 39.904 1.00 82.69 181 ARG A CA 1
ATOM 1500 C C . ARG A 1 181 ? -15.502 3.232 40.538 1.00 82.69 181 ARG A C 1
ATOM 1502 O O . ARG A 1 181 ? -15.602 3.303 41.766 1.00 82.69 181 ARG A O 1
ATOM 1509 N N . ARG A 1 182 ? -16.098 4.108 39.720 1.00 81.25 182 ARG A N 1
ATOM 1510 C CA . ARG A 1 182 ? -16.908 5.242 40.193 1.00 81.25 182 ARG A CA 1
ATOM 1511 C C . ARG A 1 182 ? -18.114 4.754 40.988 1.00 81.25 182 ARG A C 1
ATOM 1513 O O . ARG A 1 182 ? -18.322 5.225 42.105 1.00 81.25 182 ARG A O 1
ATOM 1520 N N . ASN A 1 183 ? -18.826 3.752 40.477 1.00 78.81 183 ASN A N 1
ATOM 1521 C CA . ASN A 1 183 ? -19.979 3.162 41.156 1.00 78.81 183 ASN A CA 1
ATOM 1522 C C . ASN A 1 183 ? -19.596 2.511 42.488 1.00 78.81 183 ASN A C 1
ATOM 1524 O O . ASN A 1 183 ? -20.274 2.752 43.485 1.00 78.81 183 ASN A O 1
ATOM 1528 N N . LYS A 1 184 ? -18.477 1.776 42.551 1.00 79.81 184 LYS A N 1
ATOM 1529 C CA . LYS A 1 184 ? -17.974 1.206 43.812 1.00 79.81 184 LYS A CA 1
ATOM 1530 C C . LYS A 1 184 ? -17.690 2.291 44.860 1.00 79.81 184 LYS A C 1
ATOM 1532 O O . LYS A 1 184 ? -18.074 2.138 46.016 1.00 79.81 184 LYS A O 1
ATOM 1537 N N . SER A 1 185 ? -17.077 3.406 44.452 1.00 79.50 185 SER A N 1
ATOM 1538 C CA . SER A 1 185 ? -16.788 4.532 45.356 1.00 79.50 185 SER A CA 1
ATOM 1539 C C . SER A 1 185 ? -18.047 5.249 45.851 1.00 79.50 185 SER A C 1
ATOM 1541 O O . SER A 1 185 ? -18.118 5.634 47.015 1.00 79.50 185 SER A O 1
ATOM 1543 N N . THR A 1 186 ? -19.060 5.400 44.993 1.00 76.44 186 THR A N 1
ATOM 1544 C CA . THR A 1 186 ? -20.332 6.031 45.367 1.00 76.44 186 THR A CA 1
ATOM 1545 C C . THR A 1 186 ? -21.107 5.146 46.335 1.00 76.44 186 THR A C 1
ATOM 1547 O O . THR A 1 186 ? -21.681 5.659 47.291 1.00 76.44 186 THR A O 1
ATOM 1550 N N . TYR A 1 187 ? -21.090 3.828 46.120 1.00 68.75 187 TYR A N 1
ATOM 1551 C CA . TYR A 1 187 ? -21.744 2.874 47.012 1.00 68.75 187 TYR A CA 1
ATOM 1552 C C . TYR A 1 187 ? -21.057 2.818 48.379 1.00 68.75 187 TYR A C 1
ATOM 1554 O O . TYR A 1 187 ? -21.737 2.902 49.395 1.00 68.75 187 TYR A O 1
ATOM 1562 N N . GLY A 1 188 ? -19.718 2.784 48.408 1.00 70.38 188 GLY A N 1
ATOM 1563 C CA . GLY A 1 188 ? -18.947 2.867 49.653 1.00 70.38 188 GLY A CA 1
ATOM 1564 C C . GLY A 1 188 ? -19.229 4.159 50.422 1.00 70.38 188 GLY A C 1
ATOM 1565 O O . GLY A 1 188 ? -19.560 4.113 51.597 1.00 70.38 188 GLY A O 1
ATOM 1566 N N . ARG A 1 189 ? -19.226 5.313 49.740 1.00 72.69 189 ARG A N 1
ATOM 1567 C CA . ARG A 1 189 ? -19.512 6.607 50.380 1.00 72.69 189 ARG A CA 1
ATOM 1568 C C . ARG A 1 189 ? -20.957 6.729 50.874 1.00 72.69 189 ARG A C 1
ATOM 1570 O O . ARG A 1 189 ? -21.190 7.395 51.875 1.00 72.69 189 ARG A O 1
ATOM 1577 N N . LYS A 1 190 ? -21.930 6.133 50.174 1.00 74.38 190 LYS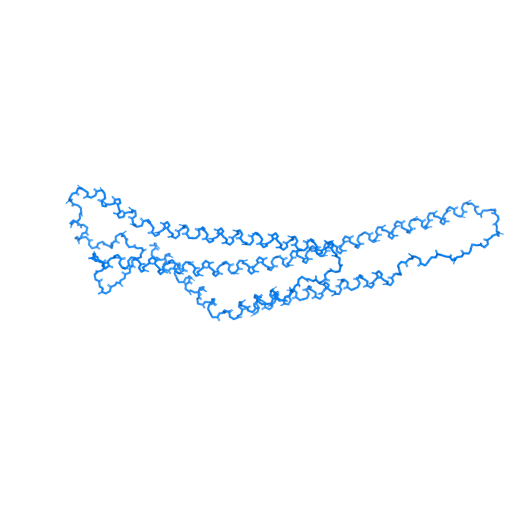 A N 1
ATOM 1578 C CA . LYS A 1 190 ? -23.328 6.094 50.635 1.00 74.38 190 LYS A CA 1
ATOM 1579 C C . LYS A 1 190 ? -23.492 5.162 51.840 1.00 74.38 190 LYS A C 1
ATOM 1581 O O . LYS A 1 190 ? -24.172 5.555 52.777 1.00 74.38 190 LYS A O 1
ATOM 1586 N N . MET A 1 191 ? -22.841 3.997 51.845 1.00 67.38 191 MET A N 1
ATOM 1587 C CA . MET A 1 191 ? -22.855 3.077 52.990 1.00 67.38 191 MET A CA 1
ATOM 1588 C C . MET A 1 191 ? -22.182 3.672 54.229 1.00 67.38 191 MET A C 1
ATOM 1590 O O . MET A 1 191 ? -22.767 3.620 55.303 1.00 67.38 191 MET A O 1
ATOM 1594 N N . ASP A 1 192 ? -21.031 4.332 54.076 1.00 72.38 192 ASP A N 1
ATOM 1595 C CA . ASP A 1 192 ? -20.368 5.042 55.182 1.00 72.38 192 ASP A CA 1
ATOM 1596 C C . ASP A 1 192 ? -21.242 6.157 55.770 1.00 72.38 192 ASP A C 1
ATOM 1598 O O . ASP A 1 192 ? -21.111 6.495 56.943 1.00 72.38 192 ASP A O 1
ATOM 1602 N N . LYS A 1 193 ? -22.113 6.763 54.954 1.00 75.38 193 LYS A N 1
ATOM 1603 C CA . LYS A 1 193 ? -23.036 7.805 55.409 1.00 75.38 193 LYS A CA 1
ATOM 1604 C C . LYS A 1 193 ? -24.201 7.212 56.204 1.00 75.38 193 LYS A C 1
ATOM 1606 O O . LYS A 1 193 ? -24.496 7.720 57.272 1.00 75.38 193 LYS A O 1
ATOM 1611 N N . ILE A 1 194 ? -24.783 6.108 55.725 1.00 75.69 194 ILE A N 1
ATOM 1612 C CA . ILE A 1 194 ? -25.853 5.383 56.432 1.00 75.69 194 ILE A CA 1
ATOM 1613 C C . ILE A 1 194 ? -25.353 4.889 57.792 1.00 75.69 194 ILE A C 1
ATOM 1615 O O . ILE A 1 194 ? -26.001 5.141 58.797 1.00 75.69 194 ILE A O 1
ATOM 1619 N N . TYR A 1 195 ? -24.171 4.267 57.835 1.00 67.19 195 TYR A N 1
ATOM 1620 C CA . TYR A 1 195 ? -23.607 3.746 59.082 1.00 67.19 195 TYR A CA 1
ATOM 1621 C C . TYR A 1 195 ? -23.336 4.860 60.104 1.00 67.19 195 TYR A C 1
ATOM 1623 O O . TYR A 1 195 ? -23.580 4.693 61.292 1.00 67.19 195 TYR A O 1
ATOM 1631 N N . ARG A 1 196 ? -22.876 6.029 59.636 1.00 65.69 196 ARG A N 1
ATOM 1632 C CA . ARG A 1 196 ? -22.596 7.186 60.495 1.00 65.69 196 ARG A CA 1
ATOM 1633 C C . ARG A 1 196 ? -23.872 7.873 61.000 1.00 65.69 196 ARG A C 1
ATOM 1635 O O . ARG A 1 196 ? -23.896 8.318 62.140 1.00 65.69 196 ARG A O 1
ATOM 1642 N N . ASP A 1 197 ? -24.917 7.949 60.177 1.00 68.50 197 ASP A N 1
ATOM 1643 C CA . ASP A 1 197 ? -26.218 8.505 60.578 1.00 68.50 197 ASP A CA 1
ATOM 1644 C C . ASP A 1 197 ? -26.943 7.572 61.581 1.00 68.50 197 ASP A C 1
ATOM 1646 O O . ASP A 1 197 ? -27.630 8.042 62.491 1.00 68.50 197 ASP A O 1
ATOM 1650 N N . GLU A 1 198 ? -26.744 6.254 61.469 1.00 63.28 198 GLU A N 1
ATOM 1651 C CA . GLU A 1 198 ? -27.266 5.249 62.410 1.00 63.28 198 GLU A CA 1
ATOM 1652 C C . GLU A 1 198 ? -26.531 5.288 63.766 1.00 63.28 198 GLU A C 1
ATOM 1654 O O . GLU A 1 198 ? -27.167 5.177 64.810 1.00 63.28 198 GLU A O 1
ATOM 1659 N N . GLU A 1 199 ? -25.220 5.553 63.775 1.00 60.25 199 GLU A N 1
ATOM 1660 C CA . GLU A 1 199 ? -24.415 5.696 65.000 1.00 60.25 199 GLU A CA 1
ATOM 1661 C C . GLU A 1 199 ? -24.770 6.977 65.791 1.00 60.25 199 GLU A C 1
ATOM 1663 O O . GLU A 1 199 ? -24.930 6.924 67.010 1.00 60.25 199 GLU A O 1
ATOM 1668 N N . ILE A 1 200 ? -25.010 8.105 65.104 1.00 60.38 200 ILE A N 1
ATOM 1669 C CA . ILE A 1 200 ? -25.453 9.375 65.725 1.00 60.38 200 ILE A CA 1
ATOM 1670 C C . ILE A 1 200 ? -26.862 9.246 66.333 1.00 60.38 200 ILE A C 1
ATOM 1672 O O . ILE A 1 200 ? -27.150 9.822 67.378 1.00 60.38 200 ILE A O 1
ATOM 1676 N N . SER A 1 201 ? -27.737 8.445 65.719 1.00 56.53 201 SER A N 1
ATOM 1677 C CA . SER A 1 201 ? -29.099 8.211 66.223 1.00 56.53 201 SER A CA 1
ATOM 1678 C C . SER A 1 201 ? -29.135 7.372 67.511 1.00 56.53 201 SER A C 1
ATOM 1680 O O . SER A 1 201 ? -30.130 7.404 68.234 1.00 56.53 201 SER A O 1
ATOM 1682 N N . ILE A 1 202 ? -28.070 6.617 67.805 1.00 55.66 202 ILE A N 1
ATOM 1683 C CA . ILE A 1 202 ? -27.959 5.779 69.007 1.00 55.66 202 ILE A CA 1
ATOM 1684 C C . ILE A 1 202 ? -27.365 6.570 70.189 1.00 55.66 202 ILE A C 1
ATOM 1686 O O . ILE A 1 202 ? -27.723 6.285 71.330 1.00 55.66 202 ILE A O 1
ATOM 1690 N N . GLU A 1 203 ? -26.532 7.592 69.952 1.00 53.41 203 GLU A N 1
ATOM 1691 C CA . GLU A 1 203 ? -26.001 8.458 71.026 1.00 53.41 203 GLU A CA 1
ATOM 1692 C C . GLU A 1 203 ? -27.014 9.496 71.549 1.00 53.41 203 GLU A C 1
ATOM 1694 O O . GLU A 1 203 ? -26.978 9.822 72.734 1.00 53.41 203 GLU A O 1
ATOM 1699 N N . ASP A 1 204 ? -27.966 9.955 70.728 1.00 51.59 204 ASP A N 1
ATOM 1700 C CA . ASP A 1 204 ? -29.011 10.909 71.157 1.00 51.59 204 ASP A CA 1
ATOM 1701 C C . ASP A 1 204 ? -30.309 10.227 71.660 1.00 51.59 204 ASP A C 1
ATOM 1703 O O . ASP A 1 204 ? -31.275 10.891 72.042 1.00 51.59 204 ASP A O 1
ATOM 1707 N N . GLY A 1 205 ? -30.339 8.890 71.692 1.00 47.50 205 GLY A N 1
ATOM 1708 C CA . GLY A 1 205 ? -31.527 8.068 71.933 1.00 47.50 205 GLY A CA 1
ATOM 1709 C C . GLY A 1 205 ? -31.603 7.381 73.300 1.00 47.50 205 GLY A C 1
ATOM 1710 O O . GLY A 1 205 ? -32.034 6.233 73.361 1.00 47.50 205 GLY A O 1
ATOM 1711 N N . GLU A 1 206 ? -31.225 8.050 74.396 1.00 48.12 206 GLU A N 1
ATOM 1712 C CA . GLU A 1 206 ? -31.635 7.639 75.758 1.00 48.12 206 GLU A CA 1
ATOM 1713 C C . GLU A 1 206 ? -32.722 8.554 76.356 1.00 48.12 206 GLU A C 1
ATOM 1715 O O . GLU A 1 206 ? -32.990 8.506 77.551 1.00 48.12 206 GLU A O 1
ATOM 1720 N N . ASN A 1 207 ? -33.402 9.369 75.540 1.00 46.81 207 ASN A N 1
ATOM 1721 C CA . ASN A 1 207 ? -34.650 10.026 75.936 1.00 46.81 207 ASN A CA 1
ATOM 1722 C C . ASN A 1 207 ? -35.630 10.105 74.755 1.00 46.81 207 ASN A C 1
ATOM 1724 O O . ASN A 1 207 ? -35.275 10.522 73.662 1.00 46.81 207 ASN A O 1
ATOM 1728 N N . ASP A 1 208 ? -36.881 9.739 75.023 1.00 43.94 208 ASP A N 1
ATOM 1729 C CA . ASP A 1 208 ? -38.059 9.846 74.153 1.00 43.94 208 ASP A CA 1
ATOM 1730 C C . ASP A 1 208 ? -38.240 8.818 73.028 1.00 43.94 208 ASP A C 1
ATOM 1732 O O . ASP A 1 208 ? -38.272 9.074 71.824 1.00 43.94 208 ASP A O 1
ATOM 1736 N N . LEU A 1 209 ? -38.593 7.626 73.503 1.00 50.19 209 LEU A N 1
ATOM 1737 C CA . LEU A 1 209 ? -39.447 6.662 72.828 1.00 50.19 209 LEU A CA 1
ATOM 1738 C C . LEU A 1 209 ? -40.848 7.263 72.577 1.00 50.19 209 LEU A C 1
ATOM 1740 O O . LEU A 1 209 ? -41.753 7.047 73.377 1.00 50.19 209 LEU A O 1
ATOM 1744 N N . ASN A 1 210 ? -41.026 8.045 71.507 1.00 47.53 210 ASN A N 1
ATOM 1745 C CA . ASN A 1 210 ? -42.287 8.207 70.759 1.00 47.53 210 ASN A CA 1
ATOM 1746 C C . ASN A 1 210 ? -42.167 9.351 69.745 1.00 47.53 210 ASN A C 1
ATOM 1748 O O . ASN A 1 210 ? -42.509 10.489 70.050 1.00 47.53 210 ASN A O 1
ATOM 1752 N N . ASN A 1 211 ? -41.799 9.048 68.501 1.00 41.16 211 ASN A N 1
ATOM 1753 C CA . ASN A 1 211 ? -42.510 9.630 67.365 1.00 41.16 211 ASN A CA 1
ATOM 1754 C C . ASN A 1 211 ? -42.254 8.850 66.076 1.00 41.16 211 ASN A C 1
ATOM 1756 O O . ASN A 1 211 ? -41.124 8.542 65.707 1.00 41.16 211 ASN A O 1
ATOM 1760 N N . ARG A 1 212 ? -43.363 8.532 65.404 1.00 47.56 212 ARG A N 1
ATOM 1761 C CA . ARG A 1 212 ? -43.434 7.971 64.055 1.00 47.56 212 ARG A CA 1
ATOM 1762 C C . ARG A 1 212 ? -42.602 8.812 63.091 1.00 47.56 212 ARG A C 1
ATOM 1764 O O . ARG A 1 212 ? -42.928 9.974 62.863 1.00 47.56 212 ARG A O 1
ATOM 1771 N N . ILE A 1 213 ? -41.614 8.188 62.464 1.00 45.16 213 ILE A N 1
ATOM 1772 C CA . ILE A 1 213 ? -41.033 8.682 61.220 1.00 45.16 213 ILE A CA 1
ATOM 1773 C C . ILE A 1 213 ? -41.797 7.999 60.085 1.00 45.16 213 ILE A C 1
ATOM 1775 O O . ILE A 1 213 ? -41.720 6.782 59.916 1.00 45.16 213 ILE A O 1
ATOM 1779 N N . ASP A 1 214 ? -42.575 8.792 59.347 1.00 40.91 214 ASP A N 1
ATOM 1780 C CA . ASP A 1 214 ? -43.165 8.393 58.072 1.00 40.91 214 ASP A CA 1
ATOM 1781 C C . ASP A 1 214 ? -42.039 8.107 57.075 1.00 40.91 214 ASP A C 1
ATOM 1783 O O . ASP A 1 214 ? -41.317 8.994 56.617 1.00 40.91 214 ASP A O 1
ATOM 1787 N N . MET A 1 215 ? -41.890 6.829 56.748 1.00 43.62 215 MET A N 1
ATOM 1788 C CA . MET A 1 215 ? -40.949 6.305 55.767 1.00 43.62 215 MET A CA 1
ATOM 1789 C C . MET A 1 215 ? -41.592 6.390 54.370 1.00 43.62 215 MET A C 1
ATOM 1791 O O . MET A 1 215 ? -41.900 5.383 53.742 1.00 43.62 215 MET A O 1
ATOM 1795 N N . GLN A 1 216 ? -41.868 7.605 53.896 1.00 39.94 216 GLN A N 1
ATOM 1796 C CA . GLN A 1 216 ? -42.394 7.863 52.549 1.00 39.94 216 GLN A CA 1
ATOM 1797 C C . GLN A 1 216 ? -41.585 8.981 51.893 1.00 39.94 216 GLN A C 1
ATOM 1799 O O . GLN A 1 216 ? -41.952 10.146 51.987 1.00 39.94 216 GLN A O 1
ATOM 1804 N N . ASN A 1 217 ? -40.446 8.623 51.292 1.00 38.41 217 ASN A N 1
ATOM 1805 C CA . ASN A 1 217 ? -39.818 9.287 50.133 1.00 38.41 217 ASN A CA 1
ATOM 1806 C C . ASN A 1 217 ? -38.415 8.698 49.893 1.00 38.41 217 ASN A C 1
ATOM 1808 O O . ASN A 1 217 ? -37.396 9.374 50.014 1.00 38.41 217 ASN A O 1
ATOM 1812 N N . ILE A 1 218 ? -38.359 7.406 49.561 1.00 45.78 218 ILE A N 1
ATOM 1813 C CA . ILE A 1 218 ? -37.155 6.752 49.019 1.00 45.78 218 ILE A CA 1
ATOM 1814 C C . ILE A 1 218 ? -37.505 6.181 47.633 1.00 45.78 218 ILE A C 1
ATOM 1816 O O . ILE A 1 218 ? -37.163 5.053 47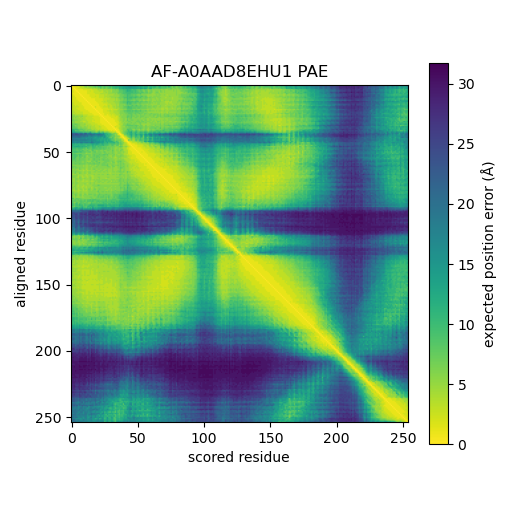.313 1.00 45.78 218 ILE A O 1
ATOM 1820 N N . ASP A 1 219 ? -38.217 6.948 46.805 1.00 40.75 219 ASP A N 1
ATOM 1821 C CA . ASP A 1 219 ? -38.575 6.528 45.436 1.00 40.75 219 ASP A CA 1
ATOM 1822 C C . ASP A 1 219 ? -37.708 7.195 44.353 1.00 40.75 219 ASP A C 1
ATOM 1824 O O . ASP A 1 219 ? -37.858 6.905 43.174 1.00 40.75 219 ASP A O 1
ATOM 1828 N N . ASP A 1 220 ? -36.731 8.025 44.738 1.00 43.78 220 ASP A N 1
ATOM 1829 C CA . ASP A 1 220 ? -35.804 8.686 43.800 1.00 43.78 220 ASP A CA 1
ATOM 1830 C C . ASP A 1 220 ? -34.478 7.921 43.608 1.00 43.78 220 ASP A C 1
ATOM 1832 O O . ASP A 1 220 ? -33.487 8.439 43.081 1.00 43.78 220 ASP A O 1
ATOM 1836 N N . PHE A 1 221 ? -34.426 6.661 44.049 1.00 44.94 221 PHE A N 1
ATOM 1837 C CA . PHE A 1 221 ? -33.339 5.769 43.668 1.00 44.94 221 PHE A CA 1
ATOM 1838 C C . PHE A 1 221 ? -33.633 5.219 42.269 1.00 44.94 221 PHE A C 1
ATOM 1840 O O . PHE A 1 221 ? -34.628 4.510 42.123 1.00 44.94 221 PHE A O 1
ATOM 1847 N N . PRO A 1 222 ? -32.769 5.439 41.254 1.00 45.94 222 PRO A N 1
ATOM 1848 C CA . PRO A 1 222 ? -32.775 4.546 40.103 1.00 45.94 222 PRO A CA 1
ATOM 1849 C C . PRO A 1 222 ? -32.644 3.135 40.665 1.00 45.94 222 PRO A C 1
ATOM 1851 O O . PRO A 1 222 ? -31.699 2.842 41.412 1.00 45.94 222 PRO A O 1
ATOM 1854 N N . SER A 1 223 ? -33.656 2.311 40.410 1.00 45.03 223 SER A N 1
ATOM 1855 C CA . SER A 1 223 ? -33.735 0.975 40.984 1.00 45.03 223 SER A CA 1
ATOM 1856 C C . SER A 1 223 ? -32.417 0.242 40.710 1.00 45.03 223 SER A C 1
ATOM 1858 O O . SER A 1 223 ? -31.801 0.398 39.650 1.00 45.03 223 SER A O 1
ATOM 1860 N N . ASN A 1 224 ? -31.947 -0.569 41.665 1.00 48.72 224 ASN A N 1
ATOM 1861 C CA . ASN A 1 224 ? -30.787 -1.441 41.433 1.00 48.72 224 ASN A CA 1
ATOM 1862 C C . ASN A 1 224 ? -30.968 -2.271 40.143 1.00 48.72 224 ASN A C 1
ATOM 1864 O O . ASN A 1 224 ? -29.979 -2.626 39.503 1.00 48.72 224 ASN A O 1
ATOM 1868 N N . GLU A 1 225 ? -32.217 -2.515 39.732 1.00 44.94 225 GLU A N 1
ATOM 1869 C CA . GLU A 1 225 ? -32.583 -3.066 38.433 1.00 44.94 225 GLU A CA 1
ATOM 1870 C C . GLU A 1 225 ? -32.171 -2.178 37.255 1.00 44.94 225 GLU A C 1
ATOM 1872 O O . GLU A 1 225 ? -31.385 -2.664 36.450 1.00 44.94 225 GLU A O 1
ATOM 1877 N N . GLU A 1 226 ? -32.569 -0.905 37.156 1.00 47.12 226 GLU A N 1
ATOM 1878 C CA . GLU A 1 226 ? -32.207 -0.032 36.017 1.00 47.12 226 GLU A CA 1
ATOM 1879 C C . GLU A 1 226 ? -30.691 0.092 35.803 1.00 47.12 226 GLU A C 1
ATOM 1881 O O . GLU A 1 226 ? -30.208 -0.011 34.673 1.00 47.12 226 GLU A O 1
ATOM 1886 N N . ILE A 1 227 ? -29.914 0.228 36.883 1.00 49.34 227 ILE A N 1
ATOM 1887 C CA . ILE A 1 227 ? -28.446 0.307 36.797 1.00 49.34 227 ILE A CA 1
ATOM 1888 C C . ILE A 1 227 ? -27.843 -1.056 36.430 1.00 49.34 227 ILE A C 1
ATOM 1890 O O . ILE A 1 227 ? -26.875 -1.120 35.669 1.00 49.34 227 ILE A O 1
ATOM 1894 N N . SER A 1 228 ? -28.389 -2.160 36.949 1.00 52.88 228 SER A N 1
ATOM 1895 C CA . SER A 1 228 ? -27.934 -3.508 36.581 1.00 52.88 228 SER A CA 1
ATOM 1896 C C . SER A 1 228 ? -28.289 -3.875 35.139 1.00 52.88 228 SER A C 1
ATOM 1898 O O . SER A 1 228 ? -27.519 -4.587 34.494 1.00 52.88 228 SER A O 1
ATOM 1900 N N . ILE A 1 229 ? -29.409 -3.357 34.629 1.00 53.97 229 ILE A N 1
ATOM 1901 C CA . ILE A 1 229 ? -29.899 -3.546 33.266 1.00 53.97 229 ILE A CA 1
ATOM 1902 C C . ILE A 1 229 ? -28.994 -2.785 32.301 1.00 53.97 229 ILE A C 1
ATOM 1904 O O . ILE A 1 229 ? -28.488 -3.395 31.368 1.00 53.97 229 ILE A O 1
ATOM 1908 N N . ASP A 1 230 ? -28.667 -1.519 32.571 1.00 52.59 230 ASP A N 1
ATOM 1909 C CA . ASP A 1 230 ? -27.721 -0.755 31.745 1.00 52.59 230 ASP A CA 1
ATOM 1910 C C . ASP A 1 230 ? -26.324 -1.381 31.717 1.00 52.59 230 ASP A C 1
ATOM 1912 O O . ASP A 1 230 ? -25.662 -1.426 30.679 1.00 52.59 230 ASP A O 1
ATOM 1916 N N . LYS A 1 231 ? -25.881 -1.916 32.860 1.00 56.09 231 LYS A N 1
ATOM 1917 C CA . LYS A 1 231 ? -24.590 -2.594 32.983 1.00 56.09 231 LYS A CA 1
ATOM 1918 C C . LYS A 1 231 ? -24.586 -3.938 32.259 1.00 56.09 231 LYS A C 1
ATOM 1920 O O . LYS A 1 231 ? -23.601 -4.247 31.601 1.00 56.09 231 LYS A O 1
ATOM 1925 N N . ARG A 1 232 ? -25.671 -4.719 32.342 1.00 57.50 232 ARG A N 1
ATOM 1926 C CA . ARG A 1 232 ? -25.832 -5.964 31.572 1.00 57.50 232 ARG A CA 1
ATOM 1927 C C . ARG A 1 232 ? -25.897 -5.677 30.082 1.00 57.50 232 ARG A C 1
ATOM 1929 O O . ARG A 1 232 ? -25.160 -6.309 29.346 1.00 57.50 232 ARG A O 1
ATOM 1936 N N . ILE A 1 233 ? -26.694 -4.703 29.652 1.00 57.66 233 ILE A N 1
ATOM 1937 C CA . ILE A 1 233 ? -26.842 -4.339 28.239 1.00 57.66 233 ILE A CA 1
ATOM 1938 C C . ILE A 1 233 ? -25.500 -3.876 27.662 1.00 57.66 233 ILE A C 1
ATOM 1940 O O . ILE A 1 233 ? -25.075 -4.405 26.641 1.00 57.66 233 ILE A O 1
ATOM 1944 N N . ALA A 1 234 ? -24.782 -2.978 28.346 1.00 56.09 234 ALA A N 1
ATOM 1945 C CA . ALA A 1 234 ? -23.468 -2.521 27.891 1.00 56.09 234 ALA A CA 1
ATOM 1946 C C . ALA A 1 234 ? -22.426 -3.654 27.856 1.00 56.09 234 ALA A C 1
ATOM 1948 O O . ALA A 1 234 ? -21.611 -3.714 26.937 1.00 56.09 234 ALA A O 1
ATOM 1949 N N . ASN A 1 235 ? -22.460 -4.571 28.829 1.00 61.69 235 ASN A N 1
ATOM 1950 C CA . ASN A 1 235 ? -21.536 -5.703 28.870 1.00 61.69 235 ASN A CA 1
ATOM 1951 C C . ASN A 1 235 ? -21.857 -6.734 27.776 1.00 61.69 235 ASN A C 1
ATOM 1953 O O . ASN A 1 235 ? -20.944 -7.227 27.129 1.00 61.69 235 ASN A O 1
ATOM 1957 N N . THR A 1 236 ? -23.139 -6.999 27.506 1.00 68.31 236 THR A N 1
ATOM 1958 C CA . THR A 1 236 ? -23.578 -7.908 26.437 1.00 68.31 236 THR A CA 1
ATOM 1959 C C . THR A 1 236 ? -23.309 -7.327 25.048 1.00 68.31 236 THR A C 1
ATOM 1961 O O . THR A 1 236 ? -22.848 -8.054 24.172 1.00 68.31 236 THR A O 1
ATOM 1964 N N . GLU A 1 237 ? -23.523 -6.025 24.831 1.00 62.38 237 GLU A N 1
ATOM 1965 C CA . GLU A 1 237 ? -23.171 -5.371 23.562 1.00 62.38 237 GLU A CA 1
ATOM 1966 C C . GLU A 1 237 ? -21.657 -5.371 23.323 1.00 62.38 237 GLU A C 1
ATOM 1968 O O . GLU A 1 237 ? -21.212 -5.606 22.197 1.00 62.38 237 GLU A O 1
ATOM 1973 N N . MET A 1 238 ? -20.853 -5.159 24.370 1.00 59.44 238 MET A N 1
ATOM 1974 C CA . MET A 1 238 ? -19.398 -5.166 24.239 1.00 59.44 238 MET A CA 1
ATOM 1975 C C . MET A 1 238 ? -18.818 -6.577 24.104 1.00 59.44 238 MET A C 1
ATOM 1977 O O . MET A 1 238 ? -17.895 -6.767 23.318 1.00 59.44 238 MET A O 1
ATOM 1981 N N . GLU A 1 239 ? -19.371 -7.576 24.796 1.00 66.88 239 GLU A N 1
ATOM 1982 C CA . GLU A 1 239 ? -19.035 -8.990 24.585 1.00 66.88 239 GLU A CA 1
ATOM 1983 C C . GLU A 1 239 ? -19.380 -9.426 23.163 1.00 66.88 239 GLU A C 1
ATOM 1985 O O . GLU A 1 239 ? -18.548 -10.033 22.492 1.00 66.88 239 GLU A O 1
ATOM 1990 N N . HIS A 1 240 ? -20.564 -9.058 22.664 1.00 68.19 240 HIS A N 1
ATOM 1991 C CA . HIS A 1 240 ? -20.949 -9.336 21.285 1.00 68.19 240 HIS A CA 1
ATOM 1992 C C . HIS A 1 240 ? -19.997 -8.650 20.298 1.00 68.19 240 HIS A C 1
ATOM 1994 O O . HIS A 1 240 ? -19.575 -9.260 19.321 1.00 68.19 240 HIS A O 1
ATOM 2000 N N . PHE A 1 241 ? -19.591 -7.407 20.569 1.00 62.38 241 PHE A N 1
ATOM 2001 C CA . PHE A 1 241 ? -18.609 -6.698 19.750 1.00 62.38 241 PHE A CA 1
ATOM 2002 C C . PHE A 1 241 ? -17.216 -7.347 19.789 1.00 62.38 241 PHE A C 1
ATOM 2004 O O . PHE A 1 241 ? -16.582 -7.485 18.747 1.00 62.38 241 PHE A O 1
ATOM 2011 N N . LEU A 1 242 ? -16.752 -7.792 20.959 1.00 64.50 242 LEU A N 1
ATOM 2012 C CA . LEU A 1 242 ? -15.483 -8.503 21.138 1.00 64.50 242 LEU A CA 1
ATOM 2013 C C . LEU A 1 242 ? -15.477 -9.847 20.412 1.00 64.50 242 LEU A C 1
ATOM 2015 O O . LEU A 1 242 ? -14.528 -10.139 19.689 1.00 64.50 242 LEU A O 1
ATOM 2019 N N . ILE A 1 243 ? -16.539 -10.641 20.569 1.00 71.94 243 ILE A N 1
ATOM 2020 C CA . ILE A 1 243 ? -16.720 -11.908 19.853 1.00 71.94 243 ILE A CA 1
ATOM 2021 C C . ILE A 1 243 ? -16.716 -11.650 18.348 1.00 71.94 243 ILE A C 1
ATOM 2023 O O . ILE A 1 243 ? -16.042 -12.364 17.609 1.00 71.94 243 ILE A O 1
ATOM 2027 N N . GLU A 1 244 ? -17.394 -10.596 17.895 1.00 67.12 244 GLU A N 1
ATOM 2028 C CA . GLU A 1 244 ? -17.435 -10.248 16.482 1.00 67.12 244 GLU A CA 1
ATOM 2029 C C . GLU A 1 244 ? -16.071 -9.770 15.963 1.00 67.12 244 GLU A C 1
ATOM 2031 O O . GLU A 1 244 ? -15.669 -10.173 14.877 1.00 67.12 244 GLU A O 1
ATOM 2036 N N . CYS A 1 245 ? -15.313 -8.985 16.736 1.00 61.66 245 CYS A N 1
ATOM 2037 C CA . CYS A 1 245 ? -13.945 -8.584 16.394 1.00 61.66 245 CYS A CA 1
ATOM 2038 C C . CYS A 1 245 ? -12.987 -9.782 16.347 1.00 61.66 245 CYS A C 1
ATOM 2040 O O . CYS A 1 245 ? -12.179 -9.880 15.424 1.00 61.66 245 CYS A O 1
ATOM 2042 N N . ILE A 1 246 ? -13.081 -10.709 17.305 1.00 70.06 246 ILE A N 1
ATOM 2043 C CA . ILE A 1 246 ? -12.275 -11.938 17.329 1.00 70.06 246 ILE A CA 1
ATOM 2044 C C . ILE A 1 246 ? -12.623 -12.810 16.124 1.00 70.06 246 ILE A C 1
ATOM 2046 O O . ILE A 1 246 ? -11.722 -13.273 15.429 1.00 70.06 246 ILE A O 1
ATOM 2050 N N . LYS A 1 247 ? -13.914 -12.983 15.834 1.00 71.62 247 LYS A N 1
ATOM 2051 C CA . LYS A 1 247 ? -14.389 -13.752 14.683 1.00 71.62 247 LYS A CA 1
ATOM 2052 C C . LYS A 1 247 ? -13.950 -13.120 13.365 1.00 71.62 247 LYS A C 1
ATOM 2054 O O . LYS A 1 247 ? -13.474 -13.830 12.492 1.00 71.62 247 LYS A O 1
ATOM 2059 N N . GLN A 1 248 ? -14.015 -11.794 13.246 1.00 64.94 248 GLN A N 1
ATOM 2060 C CA . GLN A 1 248 ? -13.498 -11.066 12.085 1.00 64.94 248 GLN A CA 1
ATOM 2061 C C . GLN A 1 248 ? -11.989 -11.239 11.917 1.00 64.94 248 GLN A C 1
ATOM 2063 O O . GLN A 1 248 ? -11.519 -11.429 10.799 1.00 64.94 248 GLN A O 1
ATOM 2068 N N . HIS A 1 249 ? -11.227 -11.210 13.010 1.00 63.31 249 HIS A N 1
ATOM 2069 C CA . HIS A 1 249 ? -9.795 -11.477 12.956 1.00 63.31 249 HIS A CA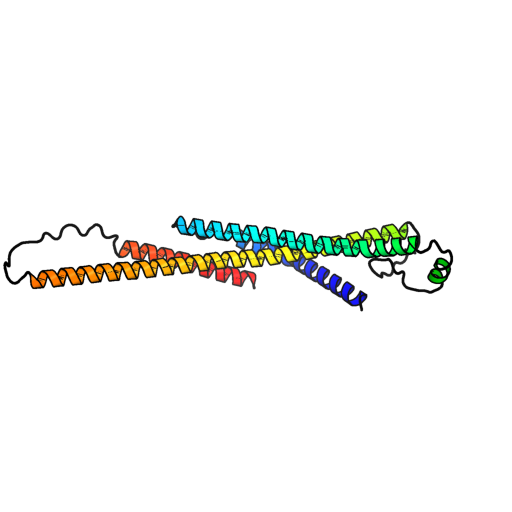 1
ATOM 2070 C C . HIS A 1 249 ? -9.485 -12.924 12.577 1.00 63.31 249 HIS A C 1
ATOM 2072 O O . HIS A 1 249 ? -8.576 -13.153 11.786 1.00 63.31 249 HIS A O 1
ATOM 2078 N N . GLN A 1 250 ? -10.252 -13.888 13.081 1.00 68.06 250 GLN A N 1
ATOM 2079 C CA . GLN A 1 250 ? -10.113 -15.296 12.715 1.00 68.06 250 GLN A CA 1
ATOM 2080 C C . GLN A 1 250 ? -10.495 -15.552 11.250 1.00 68.06 250 GLN A C 1
ATOM 2082 O O . GLN A 1 250 ? -9.766 -16.251 10.557 1.00 68.06 250 GLN A O 1
ATOM 2087 N N . GLU A 1 251 ? -11.573 -14.941 10.750 1.00 66.94 251 GLU A N 1
ATOM 2088 C CA . GLU A 1 251 ? -11.995 -15.019 9.342 1.00 66.94 251 GLU A CA 1
ATOM 2089 C C . GLU A 1 251 ? -11.032 -14.301 8.385 1.00 66.94 251 GLU A C 1
ATOM 2091 O O . GLU A 1 251 ? -10.954 -14.668 7.218 1.00 66.94 251 GLU A O 1
ATOM 2096 N N . ALA A 1 252 ? -10.297 -13.289 8.855 1.00 55.78 252 ALA A N 1
ATOM 2097 C CA . ALA A 1 252 ? -9.255 -12.628 8.070 1.00 55.78 252 ALA A CA 1
ATOM 2098 C C . ALA A 1 252 ? -7.935 -13.423 8.023 1.00 55.78 252 ALA A C 1
ATOM 2100 O O . ALA A 1 252 ? -7.098 -13.155 7.162 1.00 55.78 252 ALA A O 1
ATOM 2101 N N . ILE A 1 253 ? -7.727 -14.361 8.956 1.00 56.78 253 ILE A N 1
ATOM 2102 C CA . ILE A 1 253 ? -6.534 -15.221 9.037 1.00 56.78 253 ILE A CA 1
ATOM 2103 C C . ILE A 1 253 ? -6.755 -16.573 8.327 1.00 56.78 253 ILE A C 1
ATOM 2105 O O . ILE A 1 253 ? -5.778 -17.174 7.876 1.00 56.78 253 ILE A O 1
ATOM 2109 N N . ALA A 1 254 ? -8.004 -17.049 8.232 1.00 48.69 254 ALA A N 1
ATOM 2110 C CA . ALA A 1 254 ? -8.396 -18.339 7.646 1.00 48.69 254 ALA A CA 1
ATOM 2111 C C . ALA A 1 254 ? -8.642 -18.283 6.126 1.00 48.69 254 ALA A C 1
ATOM 2113 O O . ALA A 1 254 ? -8.159 -19.203 5.423 1.00 48.69 254 ALA A O 1
#

pLDDT: mean 73.52, std 14.95, range [38.41, 94.06]

Secondary structure (DSSP, 8-state):
-HHHHHHHHHHHHHHHHHHHHHHHHHHHHHHHHHHHS-S---S-HHHHHHHHHHHHHHHHHHHHHHHHHHHHHHHHHHHHHHHHHHHHHHHHHHT-STTSHHHHHHTTPPPTT-SS----SS-TTSTTHHHHHHHHHHHHHHHHHHHHHHHHHHHHHHHHHHHHHHHHHHHHHHHHHHHHHHHHHHHHHHHHHHHHHHHHHHHS-SS-------------SPPHHHHHHHHHHHHHHHHHHHHHHHHHHHHHH-